Protein AF-A0AA86N2Y1-F1 (afdb_monomer)

Radius of gyration: 37.57 Å; Cα contacts (8 Å, |Δi|>4): 93; chains: 1; bounding box: 99×42×98 Å

Organism: NCBI:txid2973512

Foldseek 3Di:
DDDDDDDDDDDDPPDPPPDDPDPDDDDPPDPPDDDVVVVVVVVVVVVVVVVVVVVVVVVVVVVVVVVVVVVVVVVVVVVVVVVVVVVVVVVVVVVVVVVVVVVDPPPDDPDDDDDDDDDDDDDDPPPDPDDDDPPPDDPPLDKQDCDVVWQFDPSQLVLQVLLVVVVQPGDSPRTCDPSLLVSLLVVCVVVVHDSRSIRDPVNVVVSVD

Mean predicted aligned error: 20.68 Å

InterPro domains:
  IPR002477 Peptidoglycan binding-like [PF01471] (152-207)
  IPR036365 PGBD-like superfamily [SSF47090] (145-207)
  IPR036366 PGBD superfamily [G3DSA:1.10.101.10] (139-209)

Sequence (209 aa):
MVRLLNGSRSASPYSLLRLTGMAGALAVSGCDYWPPALQAQIEELETDNARLLERQTEIQQRLTDTRRDNESLKSEAEDLARRNQQLAARLQQAEQGLRARAAAPSQKQPAVMTAKVRPTGRAVRSRRPAAGAPTRGKEVRRQIRLTWPNMTGPDVKRLQRLLRRRGLPVIADAIYGRDTRAAVMWYQRQHGLAEDGVVGPKTWTSLTK

Secondary structure (DSSP, 8-state):
------------TTS-------------TTS----HHHHHHHHHHHHHHHHHHHHHHHHHHHHHHHHHHHHHHHHHHHHHHHHHHHHHHHHHHHHHHHHHHHHS----PPP-------------------S-----S------B---SSPPBSHHHHHHHHHHHHTT-----SSB--HHHHHHHHHHHHHTT---SS-B-HHHHHHHH-

Solvent-accessible surface area (backbone atoms only — not comparable to full-atom values): 13414 Å² total; per-residue (Å²): 140,86,87,87,91,85,83,87,88,80,84,71,94,80,79,83,86,84,84,76,96,67,93,71,95,73,86,73,92,80,78,88,77,78,58,68,70,59,52,52,49,51,54,49,52,51,53,50,50,51,53,50,51,51,52,50,51,52,52,54,50,52,52,53,50,54,50,50,52,54,51,53,55,48,53,53,52,51,53,51,50,51,52,51,50,52,53,52,51,53,52,52,51,52,51,50,53,54,49,50,63,70,67,52,76,87,76,79,73,84,88,79,83,91,79,92,79,83,85,80,88,72,89,75,78,81,74,74,84,72,80,88,73,85,76,90,66,79,80,73,78,69,65,46,48,80,46,91,76,57,43,66,40,73,68,42,29,51,49,28,51,49,43,37,75,72,72,43,98,45,77,67,78,20,57,40,43,72,65,50,33,52,51,45,21,54,51,22,54,79,67,78,42,78,62,77,34,53,43,37,71,70,52,49,53,63,72,73,105

Nearest PDB structures (foldseek):
  5nm7-assembly2_A  TM=9.731E-01  e=1.605E-04  Burkholderia
  5nm7-assembly1_G  TM=9.730E-01  e=2.373E-04  Burkholderia
  5tv7-assembly2_B  TM=1.003E+00  e=2.169E-03  Clostridioides difficile 630
  4xxt-assembly1_A  TM=9.778E-01  e=3.897E-03  Clostridium acetobutylicum ATCC 824
  4g54-assembly1_A  TM=8.961E-01  e=5.056E-03  Vibrio vulnificus

Structure (mmCIF, N/CA/C/O backbone):
data_AF-A0AA86N2Y1-F1
#
_entry.id   AF-A0AA86N2Y1-F1
#
loop_
_atom_site.group_PDB
_atom_site.id
_atom_site.type_symbol
_atom_site.label_atom_id
_atom_site.label_alt_id
_atom_site.label_comp_id
_atom_site.label_asym_id
_atom_site.label_entity_id
_atom_site.label_seq_id
_atom_site.pdbx_PDB_ins_code
_atom_site.Cartn_x
_atom_site.Cartn_y
_atom_site.Cartn_z
_atom_site.occupancy
_atom_site.B_iso_or_equiv
_atom_site.auth_seq_id
_atom_site.auth_comp_id
_atom_site.auth_asym_id
_atom_site.auth_atom_id
_atom_site.pdbx_PDB_model_num
ATOM 1 N N . MET A 1 1 ? 46.905 -19.549 25.105 1.00 37.91 1 MET A N 1
ATOM 2 C CA . MET A 1 1 ? 46.775 -20.798 24.318 1.00 37.91 1 MET A CA 1
ATOM 3 C C . MET A 1 1 ? 45.403 -20.744 23.661 1.00 37.91 1 MET A C 1
ATOM 5 O O . MET A 1 1 ? 44.446 -20.689 24.404 1.00 37.91 1 MET A O 1
ATOM 9 N N . VAL A 1 2 ? 45.179 -20.617 22.355 1.00 36.47 2 VAL A N 1
ATOM 10 C CA . VAL A 1 2 ? 45.959 -20.920 21.149 1.00 36.47 2 VAL A CA 1
ATOM 11 C C . VAL A 1 2 ? 45.522 -19.952 20.036 1.00 36.47 2 VAL A C 1
ATOM 13 O O . VAL A 1 2 ? 44.374 -19.522 19.974 1.00 36.47 2 VAL A O 1
ATOM 16 N N . ARG A 1 3 ? 46.488 -19.602 19.188 1.00 39.03 3 ARG A N 1
ATOM 17 C CA . ARG A 1 3 ? 46.399 -18.793 17.970 1.00 39.03 3 ARG A CA 1
ATOM 18 C C . ARG A 1 3 ? 46.281 -19.744 16.763 1.00 39.03 3 ARG A C 1
ATOM 20 O O . ARG A 1 3 ? 46.869 -20.817 16.819 1.00 39.03 3 ARG A O 1
ATOM 27 N N . LEU A 1 4 ? 45.691 -19.242 15.672 1.00 39.16 4 LEU A N 1
ATOM 28 C CA . LEU A 1 4 ? 45.908 -19.586 14.246 1.00 39.16 4 LEU A CA 1
ATOM 29 C C . LEU A 1 4 ? 44.826 -20.391 13.487 1.00 39.16 4 LEU A C 1
ATOM 31 O O . LEU A 1 4 ? 44.633 -21.581 13.691 1.00 39.16 4 LEU A O 1
ATOM 35 N N . LEU A 1 5 ? 44.252 -19.664 12.514 1.00 43.91 5 LEU A N 1
ATOM 36 C CA . LEU A 1 5 ? 44.164 -19.947 11.069 1.00 43.91 5 LEU A CA 1
ATOM 37 C C . LEU A 1 5 ? 43.361 -21.158 10.562 1.00 43.91 5 LEU A C 1
ATOM 39 O O . LEU A 1 5 ? 43.845 -22.281 10.521 1.00 43.91 5 LEU A O 1
ATOM 43 N N . ASN A 1 6 ? 42.203 -20.849 9.972 1.00 36.22 6 ASN A N 1
ATOM 44 C CA . ASN A 1 6 ? 41.664 -21.467 8.752 1.00 36.22 6 ASN A CA 1
ATOM 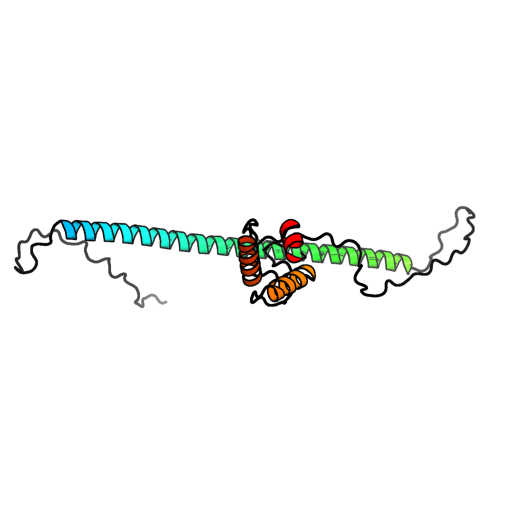45 C C . ASN A 1 6 ? 40.528 -20.540 8.266 1.00 36.22 6 ASN A C 1
ATOM 47 O O . ASN A 1 6 ? 39.736 -20.095 9.084 1.00 36.22 6 ASN A O 1
ATOM 51 N N . GLY A 1 7 ? 40.365 -20.115 7.017 1.00 32.22 7 GLY A N 1
ATOM 52 C CA . GLY A 1 7 ? 40.851 -20.628 5.748 1.00 32.22 7 GLY A CA 1
ATOM 53 C C . GLY A 1 7 ? 39.669 -20.615 4.767 1.00 32.22 7 GLY A C 1
ATOM 54 O O . GLY A 1 7 ? 38.765 -21.431 4.895 1.00 32.22 7 GLY A O 1
ATOM 55 N N . SER A 1 8 ? 39.731 -19.721 3.774 1.00 41.94 8 SER A N 1
ATOM 56 C CA . SER A 1 8 ? 39.004 -19.749 2.488 1.00 41.94 8 SER A CA 1
ATOM 57 C C . SER A 1 8 ? 37.578 -19.178 2.358 1.00 41.94 8 SER A C 1
ATOM 59 O O . SER A 1 8 ? 36.661 -19.545 3.084 1.00 41.94 8 SER A O 1
ATOM 61 N N . ARG A 1 9 ? 37.418 -18.455 1.226 1.00 42.78 9 ARG A N 1
ATOM 62 C CA . ARG A 1 9 ? 36.210 -17.949 0.522 1.00 42.78 9 ARG A CA 1
ATOM 63 C C . ARG A 1 9 ? 35.826 -16.524 0.951 1.00 42.78 9 ARG A C 1
ATOM 65 O O . ARG A 1 9 ? 35.452 -16.312 2.088 1.00 42.78 9 ARG A O 1
ATOM 72 N N . SER A 1 10 ? 35.927 -15.482 0.129 1.00 43.12 10 SER A N 1
ATOM 73 C CA . SER A 1 10 ? 35.727 -15.375 -1.321 1.00 43.12 10 SER A CA 1
ATOM 74 C C . SER A 1 10 ? 36.604 -14.256 -1.903 1.00 43.12 10 SER A C 1
ATOM 76 O O . SER A 1 10 ? 36.362 -13.075 -1.654 1.00 43.12 10 SER A O 1
ATOM 78 N N . ALA A 1 11 ? 37.619 -14.625 -2.684 1.00 39.28 11 ALA A N 1
ATOM 79 C CA . ALA A 1 11 ? 38.356 -13.684 -3.518 1.00 39.28 11 ALA A CA 1
ATOM 80 C C . ALA A 1 11 ? 37.492 -13.322 -4.736 1.00 39.28 11 ALA A C 1
ATOM 82 O O . ALA A 1 11 ? 37.018 -14.203 -5.451 1.00 39.28 11 ALA A O 1
ATOM 83 N N . SER A 1 12 ? 37.259 -12.025 -4.927 1.00 46.78 12 SER A N 1
ATOM 84 C CA . SER A 1 12 ? 36.594 -11.465 -6.104 1.00 46.78 12 SER A CA 1
ATOM 85 C C . SER A 1 12 ? 37.459 -11.699 -7.358 1.00 46.78 12 SER A C 1
ATOM 87 O O . SER A 1 12 ? 38.673 -11.495 -7.279 1.00 46.78 12 SER A O 1
ATOM 89 N N . PRO A 1 13 ? 36.894 -12.106 -8.511 1.00 48.12 13 PRO A N 1
ATOM 90 C CA . PRO A 1 13 ? 37.674 -12.493 -9.692 1.00 48.12 13 PRO A CA 1
ATOM 91 C C . PRO A 1 13 ? 38.318 -11.328 -10.473 1.00 48.12 13 PRO A C 1
ATOM 93 O O . PRO A 1 13 ? 38.979 -11.576 -11.474 1.00 48.12 13 PRO A O 1
ATOM 96 N N . TYR A 1 14 ? 38.186 -10.072 -10.030 1.00 48.06 14 TYR A N 1
ATOM 97 C CA . TYR A 1 14 ? 38.621 -8.894 -10.804 1.00 48.06 14 TYR A CA 1
ATOM 98 C C . TYR A 1 14 ? 39.884 -8.183 -10.278 1.00 48.06 14 TYR A C 1
ATOM 100 O O . TYR A 1 14 ? 40.240 -7.113 -10.764 1.00 48.06 14 TYR A O 1
ATOM 108 N N . SER A 1 15 ? 40.601 -8.762 -9.311 1.00 45.81 15 SER A N 1
ATOM 109 C CA . SER A 1 15 ? 41.701 -8.071 -8.607 1.00 45.81 15 SER A CA 1
ATOM 110 C C . SER A 1 15 ? 43.120 -8.359 -9.126 1.00 45.81 15 SER A C 1
ATOM 112 O O . SER A 1 15 ? 44.079 -7.988 -8.456 1.00 45.81 15 SER A O 1
ATOM 114 N N . LEU A 1 16 ? 43.295 -9.015 -10.281 1.00 43.84 16 LEU A N 1
ATOM 115 C CA . LEU A 1 16 ? 44.618 -9.461 -10.766 1.00 43.84 16 LEU A CA 1
ATOM 116 C C . LEU A 1 16 ? 44.979 -9.018 -12.195 1.00 43.84 16 LEU A C 1
ATOM 118 O O . LEU A 1 16 ? 45.680 -9.730 -12.901 1.00 43.84 16 LEU A O 1
ATOM 122 N N . LEU A 1 17 ? 44.569 -7.822 -12.619 1.00 45.78 17 LEU A N 1
ATOM 123 C CA . LEU A 1 17 ? 45.057 -7.214 -13.871 1.00 45.78 17 LEU A CA 1
ATOM 124 C C . LEU A 1 17 ? 45.581 -5.787 -13.662 1.00 45.78 17 LEU A C 1
ATOM 126 O O . LEU A 1 17 ? 45.377 -4.880 -14.461 1.00 45.78 17 LEU A O 1
ATOM 130 N N . ARG A 1 18 ? 46.307 -5.589 -12.559 1.00 51.75 18 ARG A N 1
ATOM 131 C CA . ARG A 1 18 ? 47.180 -4.427 -12.359 1.00 51.75 18 ARG A CA 1
ATOM 132 C C . ARG A 1 18 ? 48.564 -4.874 -11.914 1.00 51.75 18 ARG A C 1
ATOM 134 O O . ARG A 1 18 ? 48.935 -4.647 -10.772 1.00 51.75 18 ARG A O 1
ATOM 141 N N . LEU A 1 19 ? 49.318 -5.510 -12.807 1.00 42.19 19 LEU A N 1
ATOM 142 C CA . LEU A 1 19 ? 50.783 -5.497 -12.749 1.00 42.19 19 LEU A CA 1
ATOM 143 C C . LEU A 1 19 ? 51.371 -6.081 -14.036 1.00 42.19 19 LEU A C 1
ATOM 145 O O . LEU A 1 19 ? 51.546 -7.283 -14.134 1.00 42.19 19 LEU A O 1
ATOM 149 N N . THR A 1 20 ? 51.619 -5.216 -15.020 1.00 40.25 20 THR A N 1
ATOM 150 C CA . THR A 1 20 ? 52.881 -5.104 -15.776 1.00 40.25 20 THR A CA 1
ATOM 151 C C . THR A 1 20 ? 52.660 -4.125 -16.921 1.00 40.25 20 THR A C 1
ATOM 153 O O . THR A 1 20 ? 51.919 -4.410 -17.859 1.00 40.25 20 THR A O 1
ATOM 156 N N . GLY A 1 21 ? 53.345 -2.983 -16.874 1.00 48.06 21 GLY A N 1
ATOM 157 C CA . GLY A 1 21 ? 53.743 -2.329 -18.110 1.00 48.06 21 GLY A CA 1
ATOM 158 C C . GLY A 1 21 ? 54.691 -3.276 -18.840 1.00 48.06 21 GLY A C 1
ATOM 159 O O . GLY A 1 21 ? 55.820 -3.471 -18.403 1.00 48.06 21 GLY A O 1
ATOM 160 N N . MET A 1 22 ? 54.215 -3.895 -19.915 1.00 39.56 22 MET A N 1
ATOM 161 C CA . MET A 1 22 ? 55.064 -4.500 -20.930 1.00 39.56 22 MET A CA 1
ATOM 162 C C . MET A 1 22 ? 54.736 -3.837 -22.259 1.00 39.56 22 MET A C 1
ATOM 164 O O . MET A 1 22 ? 53.775 -4.180 -22.941 1.00 39.56 22 MET A O 1
ATOM 168 N N . ALA A 1 23 ? 55.581 -2.875 -22.619 1.00 49.06 23 ALA A N 1
ATOM 169 C CA . ALA A 1 23 ? 55.9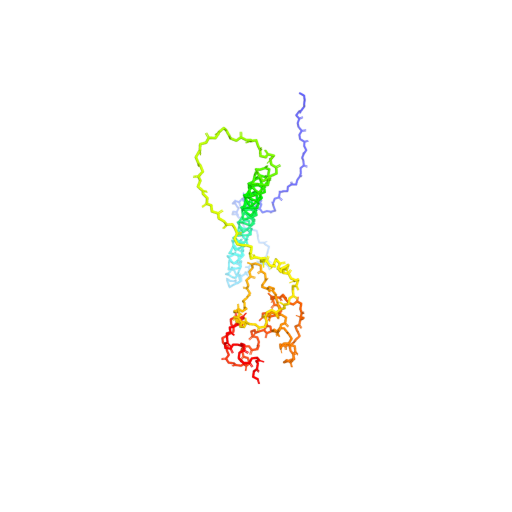74 -2.725 -24.005 1.00 49.06 23 ALA A CA 1
ATOM 170 C C . ALA A 1 23 ? 56.577 -4.069 -24.445 1.00 49.06 23 ALA A C 1
ATOM 172 O O . ALA A 1 23 ? 57.570 -4.516 -23.873 1.00 49.06 23 ALA A O 1
ATOM 173 N N . GLY A 1 24 ? 55.948 -4.745 -25.399 1.00 35.81 24 GLY A N 1
ATOM 174 C CA . GLY A 1 24 ? 56.384 -6.068 -25.827 1.00 35.81 24 GLY A CA 1
ATOM 175 C C . GLY A 1 24 ? 55.544 -6.572 -26.983 1.00 35.81 24 GLY A C 1
ATOM 176 O O . GLY A 1 24 ? 54.542 -7.247 -26.783 1.00 35.81 24 GLY A O 1
ATOM 177 N N . ALA A 1 25 ? 55.968 -6.217 -28.190 1.00 47.25 25 ALA A N 1
ATOM 178 C CA . ALA A 1 25 ? 55.502 -6.811 -29.427 1.00 47.25 25 ALA A CA 1
ATOM 179 C C . ALA A 1 25 ? 55.606 -8.345 -29.364 1.00 47.25 25 ALA A C 1
ATOM 181 O O . ALA A 1 25 ? 56.711 -8.878 -29.349 1.00 47.25 25 ALA A O 1
ATOM 182 N N . LEU A 1 26 ? 54.473 -9.046 -29.382 1.00 39.12 26 LEU A N 1
ATOM 183 C CA . LEU A 1 26 ? 54.379 -10.425 -29.855 1.00 39.12 26 LEU A CA 1
ATOM 184 C C . LEU A 1 26 ? 53.061 -10.582 -30.610 1.00 39.12 26 LEU A C 1
ATOM 186 O O . LEU A 1 26 ? 51.979 -10.583 -30.033 1.00 39.12 26 LEU A O 1
ATOM 190 N N . ALA A 1 27 ? 53.195 -10.685 -31.928 1.00 45.66 27 ALA A N 1
ATOM 191 C CA . ALA A 1 27 ? 52.127 -11.002 -32.850 1.00 45.66 27 ALA A CA 1
ATOM 192 C C . ALA A 1 27 ? 51.598 -12.425 -32.594 1.00 45.66 27 ALA A C 1
ATOM 194 O O . ALA A 1 27 ? 52.327 -13.403 -32.757 1.00 45.66 27 ALA A O 1
ATOM 195 N N . VAL A 1 28 ? 50.310 -12.533 -32.264 1.00 43.69 28 VAL A N 1
ATOM 196 C CA . VAL A 1 28 ? 49.469 -13.675 -32.645 1.00 43.69 28 VAL A CA 1
ATOM 197 C C . VAL A 1 28 ? 48.561 -13.146 -33.752 1.00 43.69 28 VAL A C 1
ATOM 199 O O . VAL A 1 28 ? 47.458 -12.670 -33.507 1.00 43.69 28 VAL A O 1
ATOM 202 N N . SER A 1 29 ? 49.087 -13.156 -34.978 1.00 52.66 29 SER A N 1
ATOM 203 C CA . SER A 1 29 ? 48.449 -12.606 -36.177 1.00 52.66 29 SER A CA 1
ATOM 204 C C . SER A 1 29 ? 47.166 -13.364 -36.522 1.00 52.66 29 SER A C 1
ATOM 206 O O . SER A 1 29 ? 47.184 -14.342 -37.265 1.00 52.66 29 SER A O 1
ATOM 208 N N . GLY A 1 30 ? 46.047 -12.918 -35.963 1.00 49.69 30 GLY A N 1
ATOM 209 C CA . GLY A 1 30 ? 44.723 -13.470 -36.252 1.00 49.69 30 GLY A CA 1
ATOM 210 C C . GLY A 1 30 ? 43.553 -12.655 -35.705 1.00 49.69 30 GLY A C 1
ATOM 211 O O . GLY A 1 30 ? 42.448 -12.788 -36.221 1.00 49.69 30 GLY A O 1
ATOM 212 N N . CYS A 1 31 ? 43.781 -11.770 -34.728 1.00 57.25 31 CYS A N 1
ATOM 213 C CA . CYS A 1 31 ? 42.736 -10.945 -34.112 1.00 57.25 31 CYS A CA 1
ATOM 214 C C . CYS A 1 31 ? 43.193 -9.482 -33.939 1.00 57.25 31 CYS A C 1
ATOM 216 O O . CYS A 1 31 ? 43.031 -8.913 -32.869 1.00 57.25 31 CYS A O 1
ATOM 218 N N . ASP A 1 32 ? 43.785 -8.870 -34.968 1.00 59.03 32 ASP A N 1
ATOM 219 C CA . ASP A 1 32 ? 44.453 -7.554 -34.854 1.00 59.03 32 ASP A CA 1
ATOM 220 C C . ASP A 1 32 ? 43.816 -6.445 -35.705 1.00 59.03 32 ASP A C 1
ATOM 222 O O . ASP A 1 32 ? 44.469 -5.495 -36.134 1.00 59.03 32 ASP A O 1
ATOM 226 N N . TYR A 1 33 ? 42.512 -6.529 -35.958 1.00 67.38 33 TYR A N 1
ATOM 227 C CA . TYR A 1 33 ? 41.764 -5.346 -36.374 1.00 67.38 33 TYR A CA 1
ATOM 228 C C . TYR A 1 33 ? 40.345 -5.422 -35.841 1.00 67.38 33 TYR A C 1
ATOM 230 O O . TYR A 1 33 ? 39.451 -6.001 -36.458 1.00 67.38 33 TYR A O 1
ATOM 238 N N . TRP A 1 34 ? 40.152 -4.844 -34.662 1.00 67.69 34 TRP A N 1
ATOM 239 C CA . TRP A 1 34 ? 38.824 -4.556 -34.159 1.00 67.69 34 TRP A CA 1
ATOM 240 C C . TRP A 1 34 ? 38.383 -3.212 -34.754 1.00 67.69 34 TRP A C 1
ATOM 242 O O . TRP A 1 34 ? 39.054 -2.201 -34.528 1.00 67.69 34 TRP A O 1
ATOM 252 N N . PRO A 1 35 ? 37.299 -3.171 -35.550 1.00 82.25 35 PRO A N 1
ATOM 253 C CA . PRO A 1 35 ? 36.752 -1.926 -36.058 1.00 82.25 35 PRO A CA 1
ATOM 254 C C . PRO A 1 35 ? 36.560 -0.918 -34.915 1.00 82.25 35 PRO A C 1
ATOM 256 O O . PRO A 1 35 ? 35.967 -1.276 -33.894 1.00 82.25 35 PRO A O 1
ATOM 259 N N . PRO A 1 36 ? 36.968 0.354 -35.073 1.00 84.81 36 PRO A N 1
ATOM 260 C CA . PRO A 1 36 ? 36.801 1.371 -34.030 1.00 84.81 36 PRO A CA 1
ATOM 261 C C . PRO A 1 36 ? 35.334 1.536 -33.591 1.00 84.81 36 PRO A C 1
ATOM 263 O O . PRO A 1 36 ? 35.063 1.883 -32.446 1.00 84.81 36 PRO A O 1
ATOM 266 N N . ALA A 1 37 ? 34.380 1.205 -34.469 1.00 87.19 37 ALA A 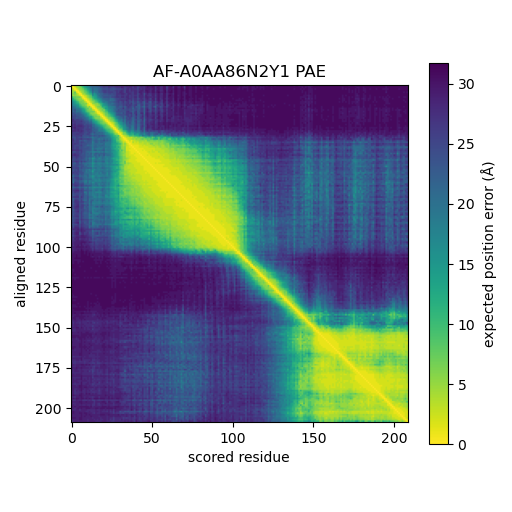N 1
ATOM 267 C CA . ALA A 1 37 ? 32.955 1.173 -34.150 1.00 87.19 37 ALA A CA 1
ATOM 268 C C . ALA A 1 37 ? 32.596 0.145 -33.063 1.00 87.19 37 ALA A C 1
ATOM 270 O O . ALA A 1 37 ? 31.774 0.428 -32.198 1.00 87.19 37 ALA A O 1
ATOM 271 N N . LEU A 1 38 ? 33.218 -1.035 -33.079 1.00 85.38 38 LEU A N 1
ATOM 272 C CA . LEU A 1 38 ? 32.986 -2.039 -32.048 1.00 85.38 38 LEU A CA 1
ATOM 273 C C . LEU A 1 38 ? 33.726 -1.681 -30.744 1.00 85.38 38 LEU A C 1
ATOM 275 O O . LEU A 1 38 ? 33.286 -2.076 -29.670 1.00 85.38 38 LEU A O 1
ATOM 279 N N . GLN A 1 39 ? 34.844 -0.945 -30.808 1.00 85.81 39 GLN A N 1
ATOM 280 C CA . GLN A 1 39 ? 35.549 -0.453 -29.613 1.00 85.81 39 GLN A CA 1
ATOM 281 C C . GLN A 1 39 ? 34.658 0.533 -28.844 1.00 85.81 39 GLN A C 1
ATOM 283 O O . GLN A 1 39 ? 34.487 0.400 -27.636 1.00 85.81 39 GLN A O 1
ATOM 288 N N . ALA A 1 40 ? 34.030 1.463 -29.572 1.00 87.88 40 ALA A N 1
ATOM 289 C CA . ALA A 1 40 ? 33.088 2.426 -29.010 1.00 87.88 40 ALA A CA 1
ATOM 290 C C . ALA A 1 40 ? 31.863 1.742 -28.382 1.00 87.88 40 ALA A C 1
ATOM 292 O O . ALA A 1 40 ? 31.411 2.153 -27.319 1.00 87.88 40 ALA A O 1
ATOM 293 N N . GLN A 1 41 ? 31.358 0.664 -28.997 1.00 92.75 41 GLN A N 1
ATOM 294 C CA . GLN A 1 41 ? 30.254 -0.117 -28.424 1.00 92.75 41 GLN A CA 1
ATOM 295 C C . GLN A 1 41 ? 30.639 -0.823 -27.120 1.00 92.75 41 GLN A C 1
ATOM 297 O O . GLN A 1 41 ? 29.816 -0.899 -26.213 1.00 92.75 41 GLN A O 1
ATOM 302 N N . ILE A 1 42 ? 31.865 -1.343 -27.003 1.00 91.00 42 ILE A N 1
ATOM 303 C CA . ILE A 1 42 ? 32.332 -1.956 -25.751 1.00 91.00 42 ILE A CA 1
ATOM 304 C C . ILE A 1 42 ? 32.400 -0.901 -24.645 1.00 91.00 42 ILE A C 1
ATOM 306 O O . ILE A 1 42 ? 31.881 -1.138 -23.558 1.00 91.00 42 ILE A O 1
ATOM 310 N N . GLU A 1 43 ? 32.968 0.270 -24.933 1.00 91.31 43 GLU A N 1
ATOM 311 C CA . GLU A 1 43 ? 33.047 1.369 -23.967 1.00 91.31 43 GLU A CA 1
ATOM 312 C C . GLU A 1 43 ? 31.646 1.856 -23.552 1.00 91.31 43 GLU A C 1
ATOM 314 O O . GLU A 1 43 ? 31.372 2.031 -22.364 1.00 91.31 43 GLU A O 1
ATOM 319 N N . GLU A 1 44 ? 30.713 1.981 -24.501 1.00 95.12 44 GLU A N 1
ATOM 320 C CA . GLU A 1 44 ? 29.314 2.308 -24.211 1.00 95.12 44 GLU A CA 1
ATOM 321 C C . GLU A 1 44 ? 28.668 1.255 -23.298 1.00 95.12 44 GLU A C 1
ATOM 323 O O . GLU A 1 44 ? 28.118 1.603 -22.249 1.00 95.12 44 GLU A O 1
ATOM 328 N N . LEU A 1 45 ? 28.806 -0.034 -23.622 1.00 94.50 45 LEU A N 1
ATOM 329 C CA . LEU A 1 45 ? 28.280 -1.128 -22.800 1.00 94.50 45 LEU A CA 1
ATOM 330 C C . LEU A 1 45 ? 28.888 -1.148 -21.394 1.00 94.50 45 LEU A C 1
ATOM 332 O O . LEU A 1 45 ? 28.190 -1.447 -20.424 1.00 94.50 45 LEU A O 1
ATOM 336 N N . GLU A 1 46 ? 30.169 -0.824 -21.249 1.00 96.25 46 GLU A N 1
ATOM 337 C CA . GLU A 1 46 ? 30.817 -0.701 -19.943 1.00 96.25 46 GLU A CA 1
ATOM 338 C C . GLU A 1 46 ? 30.232 0.460 -19.132 1.00 96.25 46 GLU A C 1
ATOM 340 O O . GLU A 1 46 ? 29.911 0.284 -17.950 1.00 96.25 46 GLU A O 1
ATOM 345 N N . THR A 1 47 ? 30.009 1.620 -19.760 1.00 96.69 47 THR A N 1
ATOM 346 C CA . THR A 1 47 ? 29.368 2.759 -19.085 1.00 96.69 47 THR A CA 1
ATOM 347 C C . THR A 1 47 ? 27.924 2.461 -18.685 1.00 96.69 47 THR A C 1
ATOM 349 O O . THR A 1 47 ? 27.499 2.821 -17.583 1.00 96.69 47 THR A O 1
ATOM 352 N N . AS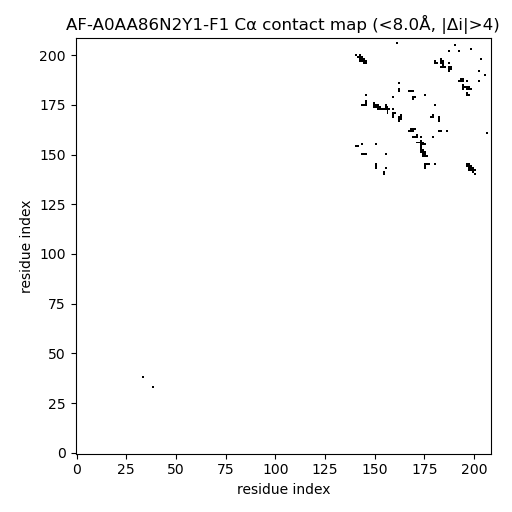P A 1 48 ? 27.173 1.753 -19.525 1.00 97.56 48 ASP A N 1
ATOM 353 C CA . ASP A 1 48 ? 25.797 1.373 -19.227 1.00 97.56 48 ASP A CA 1
ATOM 354 C C . ASP A 1 48 ? 25.722 0.323 -18.120 1.00 97.56 48 ASP A C 1
ATOM 356 O O . ASP A 1 48 ? 24.892 0.442 -17.215 1.00 97.56 48 ASP A O 1
ATOM 360 N N . ASN A 1 49 ? 26.637 -0.646 -18.107 1.00 96.75 49 ASN A N 1
ATOM 361 C CA . ASN A 1 49 ? 26.762 -1.582 -16.996 1.00 96.75 49 ASN A CA 1
ATOM 362 C C . ASN A 1 49 ? 27.082 -0.856 -15.681 1.00 96.75 49 ASN A C 1
ATOM 364 O O . ASN A 1 49 ? 26.464 -1.154 -14.658 1.00 96.75 49 ASN A O 1
ATOM 368 N N . ALA A 1 50 ? 27.974 0.141 -15.695 1.00 96.31 50 ALA A N 1
ATOM 369 C CA . ALA A 1 50 ? 28.272 0.945 -14.510 1.00 96.31 50 ALA A CA 1
ATOM 370 C C . ALA A 1 50 ? 27.030 1.697 -13.991 1.00 96.31 50 ALA A C 1
ATOM 372 O O . ALA A 1 50 ? 26.724 1.642 -12.797 1.00 96.31 50 ALA A O 1
ATOM 373 N N . ARG A 1 51 ? 26.253 2.321 -14.886 1.00 97.69 51 ARG A N 1
ATOM 374 C CA . ARG A 1 51 ? 24.985 2.992 -14.537 1.00 97.69 51 ARG A CA 1
ATOM 375 C C . ARG A 1 51 ? 23.942 2.021 -13.988 1.00 97.69 51 ARG A C 1
ATOM 377 O O . ARG A 1 51 ? 23.196 2.358 -13.067 1.00 97.69 51 ARG A O 1
ATOM 384 N N . LEU A 1 52 ? 23.849 0.818 -14.553 1.00 97.94 52 LEU A N 1
ATOM 385 C CA . LEU A 1 52 ? 22.926 -0.210 -14.074 1.00 97.94 52 LEU A CA 1
ATOM 386 C C . LEU A 1 52 ? 23.298 -0.687 -12.670 1.00 97.94 52 LEU A C 1
ATOM 388 O O . LEU A 1 52 ? 22.405 -0.859 -11.841 1.00 97.94 52 LEU A O 1
ATOM 392 N N . LEU A 1 53 ? 24.590 -0.848 -12.383 1.00 98.00 53 LEU A N 1
ATOM 393 C CA . LEU A 1 53 ? 25.067 -1.182 -11.044 1.00 98.00 53 LEU A CA 1
ATOM 394 C C . LEU A 1 53 ? 24.734 -0.072 -10.038 1.00 98.00 53 LEU A C 1
ATOM 396 O O . LEU A 1 53 ? 24.212 -0.371 -8.966 1.00 98.00 53 LEU A O 1
ATOM 400 N N . GLU A 1 54 ? 24.928 1.200 -10.392 1.00 97.94 54 GLU A N 1
ATOM 401 C CA . GLU A 1 54 ? 24.540 2.330 -9.536 1.00 97.94 54 GLU A CA 1
ATOM 402 C C . GLU A 1 54 ? 23.034 2.305 -9.221 1.00 97.94 54 GLU A C 1
ATOM 404 O O . GLU A 1 54 ? 22.639 2.308 -8.051 1.00 97.94 54 GLU A O 1
ATOM 409 N N . ARG A 1 55 ? 22.182 2.140 -10.242 1.00 97.88 55 ARG A N 1
ATOM 410 C CA . ARG A 1 55 ? 20.727 1.991 -10.054 1.00 97.88 55 ARG A CA 1
ATOM 411 C C . ARG A 1 55 ? 20.372 0.804 -9.164 1.00 97.88 55 ARG A C 1
ATOM 413 O O . ARG A 1 55 ? 19.468 0.908 -8.337 1.00 97.88 55 ARG A O 1
ATOM 420 N N . GLN A 1 56 ? 21.060 -0.329 -9.315 1.00 97.44 56 GLN A N 1
ATOM 421 C CA . GLN A 1 56 ? 20.852 -1.479 -8.437 1.00 97.44 56 GLN A CA 1
ATOM 422 C C . GLN A 1 56 ? 21.179 -1.129 -6.984 1.00 97.44 56 GLN A C 1
ATOM 424 O O . GLN A 1 56 ? 20.395 -1.468 -6.098 1.00 97.44 56 GLN A O 1
ATOM 429 N N . THR A 1 57 ? 22.283 -0.423 -6.729 1.00 97.88 57 THR A N 1
ATOM 430 C CA . THR A 1 57 ? 22.645 -0.011 -5.365 1.00 97.88 57 THR A CA 1
ATOM 431 C C . THR A 1 57 ? 21.643 0.975 -4.766 1.00 97.88 57 THR A C 1
ATOM 433 O O . THR A 1 57 ? 21.253 0.798 -3.612 1.00 97.88 57 THR A O 1
ATOM 436 N N . GLU A 1 58 ? 21.137 1.933 -5.549 1.00 98.31 58 GLU A N 1
ATOM 437 C CA . GLU A 1 58 ? 20.096 2.868 -5.103 1.00 98.31 58 GLU A CA 1
ATOM 438 C C . GLU A 1 58 ? 18.809 2.121 -4.727 1.00 98.31 58 GLU A C 1
ATOM 440 O O . GLU A 1 58 ? 18.217 2.362 -3.674 1.00 98.31 58 GLU A O 1
ATOM 445 N N . ILE A 1 59 ? 18.381 1.165 -5.560 1.00 98.00 59 ILE A N 1
ATOM 446 C CA . ILE A 1 59 ? 17.197 0.344 -5.279 1.00 98.00 59 ILE A CA 1
ATOM 447 C C . ILE A 1 59 ? 17.387 -0.445 -3.981 1.00 98.00 59 ILE A C 1
ATOM 449 O O . ILE A 1 59 ? 16.474 -0.488 -3.155 1.00 98.00 59 ILE A O 1
ATOM 453 N N . GLN A 1 60 ? 18.561 -1.047 -3.774 1.00 97.31 60 GLN A N 1
ATOM 454 C CA . GLN A 1 60 ? 18.851 -1.772 -2.537 1.00 97.31 60 GLN A CA 1
ATOM 455 C C . GLN A 1 60 ? 18.796 -0.846 -1.315 1.00 97.31 60 GLN A C 1
ATOM 457 O O . GLN A 1 60 ? 18.181 -1.205 -0.312 1.00 97.31 60 GLN A O 1
ATOM 462 N N . GLN A 1 61 ? 19.347 0.367 -1.409 1.00 97.69 61 GLN A N 1
ATOM 463 C CA . GLN A 1 61 ? 19.260 1.362 -0.336 1.00 97.69 61 GLN A CA 1
ATOM 464 C C . GLN A 1 61 ? 17.807 1.744 -0.034 1.00 97.69 61 GLN A C 1
ATOM 466 O O . GLN A 1 61 ? 17.365 1.604 1.109 1.00 97.69 61 GLN A O 1
ATOM 471 N N . ARG A 1 62 ? 17.016 2.086 -1.059 1.00 97.94 62 ARG A N 1
ATOM 472 C CA . ARG A 1 62 ? 15.587 2.407 -0.898 1.00 97.94 62 ARG A CA 1
ATOM 473 C C . ARG A 1 62 ? 14.800 1.285 -0.225 1.00 97.94 62 ARG A C 1
ATOM 475 O O . ARG A 1 62 ? 13.921 1.562 0.593 1.00 97.94 62 ARG A O 1
ATOM 482 N N . LEU A 1 63 ? 15.099 0.023 -0.545 1.00 98.19 63 LEU A N 1
ATOM 483 C CA . LEU A 1 63 ? 14.472 -1.125 0.116 1.00 98.19 63 LEU A CA 1
ATOM 484 C C . LEU A 1 63 ? 14.825 -1.180 1.606 1.00 98.19 63 LEU A C 1
ATOM 486 O O . LEU A 1 63 ? 13.944 -1.447 2.426 1.00 98.19 63 LEU A O 1
ATOM 490 N N . THR A 1 64 ? 16.082 -0.914 1.969 1.00 97.19 64 THR A N 1
ATOM 491 C CA . THR A 1 64 ? 16.494 -0.886 3.380 1.00 97.19 64 THR A CA 1
ATOM 492 C C . THR A 1 64 ? 15.846 0.254 4.157 1.00 97.19 64 THR A C 1
ATOM 494 O O . THR A 1 64 ? 15.388 0.028 5.275 1.00 97.19 64 THR A O 1
ATOM 497 N N . ASP A 1 65 ? 15.726 1.437 3.559 1.00 97.69 65 ASP A N 1
ATOM 498 C CA . ASP A 1 65 ? 15.101 2.594 4.204 1.00 97.69 65 ASP A CA 1
ATOM 499 C C . ASP A 1 65 ? 13.605 2.370 4.402 1.00 97.69 65 ASP A C 1
ATOM 501 O O . ASP A 1 65 ? 13.105 2.461 5.519 1.00 97.69 65 ASP A O 1
ATOM 505 N N . THR A 1 66 ? 12.915 1.899 3.361 1.00 96.06 66 THR A N 1
ATOM 506 C CA . THR A 1 66 ? 11.494 1.535 3.459 1.00 96.06 66 THR A CA 1
ATOM 507 C C . THR A 1 66 ? 11.267 0.467 4.533 1.00 96.06 66 THR A C 1
ATOM 509 O O . THR A 1 66 ? 10.246 0.463 5.220 1.00 96.06 66 THR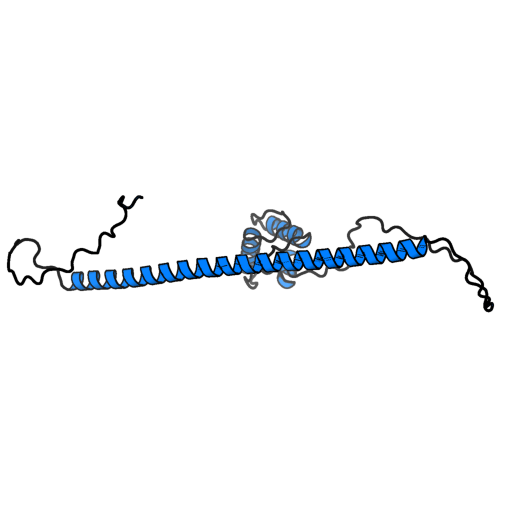 A O 1
ATOM 512 N N . ARG A 1 67 ? 12.202 -0.477 4.702 1.00 97.38 67 ARG A N 1
ATOM 513 C CA . ARG A 1 67 ? 12.111 -1.491 5.758 1.00 97.38 67 ARG A CA 1
ATOM 514 C C . ARG A 1 67 ? 12.253 -0.877 7.151 1.00 97.38 67 ARG A C 1
ATOM 516 O O . ARG A 1 67 ? 11.461 -1.233 8.019 1.00 97.38 67 ARG A O 1
ATOM 523 N N . ARG A 1 68 ? 13.198 0.047 7.346 1.00 98.31 68 ARG A N 1
ATOM 524 C CA . ARG A 1 68 ? 13.356 0.792 8.607 1.00 98.31 68 ARG A CA 1
ATOM 525 C C . ARG A 1 68 ? 12.110 1.607 8.932 1.00 98.31 68 ARG A C 1
ATOM 527 O O . ARG A 1 68 ? 11.639 1.536 10.060 1.00 98.31 68 ARG A O 1
ATOM 534 N N . ASP A 1 69 ? 11.532 2.287 7.947 1.00 96.25 69 ASP A N 1
ATOM 535 C CA . ASP A 1 69 ? 10.290 3.051 8.122 1.00 96.25 69 ASP A CA 1
ATOM 536 C C . ASP A 1 69 ? 9.116 2.144 8.509 1.00 96.25 69 ASP A C 1
ATOM 538 O O . ASP A 1 69 ? 8.297 2.469 9.365 1.00 96.25 69 ASP A O 1
ATOM 542 N N . ASN A 1 70 ? 9.035 0.949 7.919 1.00 96.94 70 ASN A N 1
ATOM 543 C CA . ASN A 1 70 ? 8.032 -0.031 8.326 1.00 96.94 70 ASN A CA 1
ATOM 544 C C . ASN A 1 70 ? 8.248 -0.524 9.765 1.00 96.94 70 ASN A C 1
ATOM 546 O O . ASN A 1 70 ? 7.277 -0.832 10.455 1.00 96.94 70 ASN A O 1
ATOM 550 N N . GLU A 1 71 ? 9.493 -0.649 10.219 1.00 97.31 71 GLU A N 1
ATOM 551 C CA . GLU A 1 71 ? 9.819 -1.046 11.592 1.00 97.31 71 GLU A CA 1
ATOM 552 C C . GLU A 1 71 ? 9.526 0.084 12.594 1.00 97.31 71 GLU A C 1
ATOM 554 O O . GLU A 1 71 ? 8.917 -0.182 13.633 1.00 97.31 71 GLU A O 1
ATOM 559 N N . SER A 1 72 ? 9.844 1.341 12.264 1.00 96.94 72 SER A N 1
ATOM 560 C CA . SER A 1 72 ? 9.514 2.501 13.103 1.00 96.94 72 SER A CA 1
ATOM 561 C C . SER A 1 72 ? 8.001 2.674 13.250 1.00 96.94 72 SER A C 1
ATOM 563 O O . SER A 1 72 ? 7.501 2.722 14.375 1.00 96.94 72 SER A O 1
ATOM 565 N N . LEU A 1 73 ? 7.245 2.615 12.149 1.00 97.25 73 LEU A N 1
ATOM 566 C CA . LEU A 1 73 ? 5.779 2.687 12.172 1.00 97.25 73 LEU A CA 1
ATOM 567 C C . LEU A 1 73 ? 5.140 1.558 12.992 1.00 97.25 73 LEU A C 1
ATOM 569 O O . LEU A 1 73 ? 4.125 1.770 13.659 1.00 97.25 73 LEU A O 1
ATOM 573 N N . LYS A 1 74 ? 5.722 0.351 12.974 1.00 96.38 74 LYS A N 1
ATOM 574 C CA . LYS A 1 74 ? 5.256 -0.755 13.826 1.00 96.38 74 LYS A CA 1
ATOM 575 C C . LYS A 1 74 ? 5.463 -0.444 15.304 1.00 96.38 74 LYS A C 1
ATOM 577 O O . LYS A 1 74 ? 4.533 -0.638 16.082 1.00 96.38 74 LYS A O 1
ATOM 582 N N . SER A 1 75 ? 6.634 0.068 15.680 1.00 97.06 75 SER A N 1
ATOM 583 C CA . SER A 1 75 ? 6.907 0.442 17.073 1.00 97.06 75 SER A CA 1
ATOM 584 C C . SER A 1 75 ? 5.970 1.552 17.571 1.00 97.06 75 SER A C 1
ATOM 586 O O . SER A 1 75 ? 5.401 1.440 18.655 1.00 97.06 75 SER A O 1
ATOM 588 N N . GLU A 1 76 ? 5.687 2.557 16.737 1.00 97.06 76 GLU A N 1
ATOM 589 C CA . GLU A 1 76 ? 4.721 3.613 17.056 1.00 97.06 76 GLU A CA 1
ATOM 590 C C . GLU A 1 76 ? 3.299 3.066 17.241 1.00 97.06 76 GLU A C 1
ATOM 592 O O . GLU A 1 76 ? 2.587 3.459 18.170 1.00 97.06 76 GLU A O 1
ATOM 597 N N . ALA A 1 77 ? 2.875 2.132 16.384 1.00 95.12 77 ALA A N 1
ATOM 598 C CA . ALA A 1 77 ? 1.574 1.482 16.513 1.00 95.12 77 ALA A CA 1
ATOM 599 C C . ALA A 1 77 ? 1.457 0.692 17.828 1.00 95.12 77 ALA A C 1
ATOM 601 O O . ALA A 1 77 ? 0.408 0.732 18.481 1.00 95.12 77 ALA A O 1
ATOM 602 N N . GLU A 1 78 ? 2.526 0.011 18.249 1.00 96.88 78 GLU A N 1
ATOM 603 C CA . GLU A 1 78 ? 2.582 -0.689 19.535 1.00 96.88 78 GLU A CA 1
ATOM 604 C C . GLU A 1 78 ? 2.507 0.279 20.722 1.00 96.88 78 GLU A C 1
ATOM 606 O O . GLU A 1 78 ? 1.746 0.040 21.663 1.00 96.88 78 GLU A O 1
ATOM 611 N N . ASP A 1 79 ? 3.226 1.400 20.677 1.00 97.62 79 ASP A N 1
ATOM 612 C CA . ASP A 1 79 ? 3.191 2.419 21.730 1.00 97.62 79 ASP A CA 1
ATOM 613 C C . ASP A 1 79 ? 1.810 3.062 21.866 1.00 97.62 79 ASP A C 1
ATOM 615 O O . ASP A 1 79 ? 1.299 3.251 22.977 1.00 97.62 79 ASP A O 1
ATOM 619 N N . LEU A 1 80 ? 1.157 3.356 20.740 1.00 96.88 80 LEU A N 1
ATOM 620 C CA . LEU A 1 80 ? -0.221 3.839 20.730 1.00 96.88 80 LEU A CA 1
ATOM 621 C C . LEU A 1 80 ? -1.188 2.792 21.291 1.00 96.88 80 LEU A C 1
ATOM 623 O O . LEU A 1 80 ? -2.079 3.142 22.070 1.00 96.88 80 LEU A O 1
ATOM 627 N N . ALA A 1 81 ? -1.004 1.511 20.965 1.00 97.19 81 ALA A N 1
ATOM 628 C CA . ALA A 1 81 ? -1.808 0.434 21.533 1.00 97.19 81 ALA A CA 1
ATOM 629 C C . ALA A 1 81 ? -1.636 0.345 23.059 1.00 97.19 81 ALA A C 1
ATOM 631 O O . ALA A 1 81 ? -2.633 0.249 23.778 1.00 97.19 81 ALA A O 1
ATOM 632 N N . ARG A 1 82 ? -0.403 0.472 23.570 1.00 98.00 82 ARG A N 1
ATOM 633 C CA . ARG A 1 82 ? -0.120 0.516 25.016 1.00 98.00 82 ARG A CA 1
ATOM 634 C C . ARG A 1 82 ? -0.806 1.702 25.688 1.00 98.00 82 ARG A C 1
ATOM 636 O O . ARG A 1 82 ? -1.471 1.525 26.708 1.00 98.00 82 ARG A O 1
ATOM 643 N N . ARG A 1 83 ? -0.710 2.903 25.106 1.00 97.44 83 ARG A N 1
ATOM 644 C CA . ARG A 1 83 ? -1.394 4.105 25.622 1.00 97.44 83 ARG A CA 1
ATOM 645 C C . ARG A 1 83 ? -2.910 3.918 25.646 1.00 97.44 83 ARG A C 1
ATOM 647 O O . ARG A 1 83 ? -3.550 4.237 26.646 1.00 97.44 83 ARG A O 1
ATOM 654 N N . ASN A 1 84 ? -3.483 3.342 24.594 1.00 96.62 84 ASN A N 1
ATOM 655 C CA . ASN A 1 84 ? -4.915 3.052 24.534 1.00 96.62 84 ASN A CA 1
ATOM 656 C C . ASN A 1 84 ? -5.345 2.034 25.602 1.00 96.62 84 ASN A C 1
ATOM 658 O O . ASN A 1 84 ? -6.360 2.241 26.266 1.00 96.62 84 ASN A O 1
ATOM 662 N N . GLN A 1 85 ? -4.559 0.977 25.831 1.00 96.69 85 GLN A N 1
ATOM 663 C CA . GLN A 1 85 ? -4.809 0.011 26.908 1.00 96.69 85 GLN A CA 1
ATOM 664 C C . GLN A 1 85 ? -4.738 0.660 28.296 1.00 96.69 85 GLN A C 1
ATOM 666 O O . GLN A 1 85 ? -5.599 0.406 29.138 1.00 96.69 85 GLN A O 1
ATOM 671 N N . GLN A 1 86 ? -3.763 1.541 28.533 1.00 97.56 86 GLN A N 1
ATOM 672 C CA . GLN A 1 86 ? -3.651 2.283 29.793 1.00 97.56 86 GLN A CA 1
ATOM 673 C C . GLN A 1 86 ? -4.860 3.189 30.028 1.00 97.56 86 GLN A C 1
ATOM 675 O O . GLN A 1 86 ? -5.410 3.214 31.128 1.00 97.56 86 GLN A O 1
ATOM 680 N N . LEU A 1 87 ? -5.305 3.919 29.003 1.00 97.62 87 LEU A N 1
ATOM 681 C CA . LEU A 1 87 ? -6.503 4.753 29.098 1.00 97.62 87 LEU A CA 1
ATOM 682 C C . LEU A 1 87 ? -7.749 3.910 29.390 1.00 97.62 87 LEU A C 1
ATOM 684 O O . LEU A 1 87 ? -8.533 4.276 30.263 1.00 97.62 87 LEU A O 1
ATOM 688 N N . ALA A 1 88 ? -7.898 2.754 28.739 1.00 96.69 88 ALA A N 1
ATOM 689 C CA . ALA A 1 88 ? -8.989 1.823 29.019 1.00 96.69 88 ALA A CA 1
ATOM 690 C C . ALA A 1 88 ? -8.961 1.316 30.472 1.00 96.69 88 ALA A C 1
ATOM 692 O O . ALA A 1 88 ? -9.997 1.301 31.136 1.00 96.69 88 ALA A O 1
ATOM 693 N N . ALA A 1 89 ? -7.782 0.980 31.004 1.00 97.25 89 ALA A N 1
ATOM 694 C CA . ALA A 1 89 ? -7.629 0.580 32.402 1.00 97.25 89 ALA A CA 1
ATOM 695 C C . ALA A 1 89 ? -8.000 1.716 33.372 1.00 97.25 89 ALA A C 1
ATOM 697 O O . ALA A 1 89 ? -8.690 1.479 34.364 1.00 97.25 89 ALA A O 1
ATOM 698 N N . ARG A 1 90 ? -7.618 2.965 33.068 1.00 97.38 90 ARG A N 1
ATOM 699 C CA . ARG A 1 90 ? -8.004 4.143 33.870 1.00 97.38 90 ARG A CA 1
ATOM 700 C C . ARG A 1 90 ? -9.515 4.354 33.880 1.00 97.38 90 ARG A C 1
ATOM 702 O O . ARG A 1 90 ? -10.074 4.651 34.933 1.00 97.38 90 ARG A O 1
ATOM 709 N N . LEU A 1 91 ? -10.178 4.169 32.737 1.00 97.50 91 LEU A N 1
ATOM 710 C CA . LEU A 1 91 ? -11.638 4.224 32.660 1.00 97.50 91 LEU A CA 1
ATOM 711 C C . LEU A 1 91 ? -12.281 3.128 33.519 1.00 97.50 91 LEU A C 1
ATOM 713 O O . LEU A 1 91 ? -13.171 3.427 34.310 1.00 97.50 91 LEU A O 1
ATOM 717 N N . GLN A 1 92 ? -11.787 1.889 33.448 1.00 95.81 92 GLN A N 1
ATOM 718 C CA . GLN A 1 92 ? -12.297 0.788 34.273 1.00 95.81 92 GLN A CA 1
ATOM 719 C C . GLN A 1 92 ? -12.112 1.037 35.774 1.00 95.81 92 GLN A C 1
ATOM 721 O O . GLN A 1 92 ? -13.033 0.794 36.552 1.00 95.81 92 GLN A O 1
ATOM 726 N N . GLN A 1 93 ? -10.956 1.553 36.194 1.00 95.50 93 GLN A N 1
ATOM 727 C CA . GLN A 1 93 ? -10.708 1.920 37.591 1.00 95.50 93 GLN A CA 1
ATOM 728 C C . GLN A 1 93 ? -11.654 3.030 38.058 1.00 95.50 93 GLN A C 1
ATOM 730 O O . GLN A 1 93 ? -12.218 2.943 39.150 1.00 95.50 93 GLN A O 1
ATOM 735 N N . ALA A 1 94 ? -11.874 4.052 37.226 1.00 96.44 94 ALA A N 1
ATOM 736 C CA . ALA A 1 94 ? -12.816 5.124 37.530 1.00 96.44 94 ALA A CA 1
ATOM 737 C C . ALA A 1 94 ? -14.251 4.588 37.674 1.00 96.44 94 ALA A C 1
ATOM 739 O O . ALA A 1 94 ? -14.939 4.921 38.641 1.00 96.44 94 ALA A O 1
ATOM 740 N N . GLU A 1 95 ? -14.689 3.703 36.774 1.00 94.94 95 GLU A N 1
ATOM 741 C CA . GLU A 1 95 ? -15.996 3.044 36.864 1.00 94.94 95 GLU A CA 1
ATOM 742 C C . GLU A 1 95 ? -16.129 2.186 38.126 1.00 94.94 95 GLU A C 1
ATOM 744 O O . GLU A 1 95 ? -17.151 2.251 38.809 1.00 94.94 95 GLU A O 1
ATOM 749 N N . GLN A 1 96 ? -15.104 1.401 38.467 1.00 91.19 96 GLN A N 1
ATOM 750 C CA . GLN A 1 96 ? -15.080 0.597 39.690 1.00 91.19 96 GLN A CA 1
ATOM 751 C C . GLN A 1 96 ? -15.135 1.472 40.943 1.00 91.19 96 GLN A C 1
ATOM 753 O O . GLN A 1 96 ? -15.880 1.151 41.863 1.00 91.19 96 GLN A O 1
ATOM 758 N N . GLY A 1 97 ? -14.422 2.601 40.970 1.00 92.50 97 GLY A N 1
ATOM 759 C CA . GLY A 1 97 ? -14.476 3.562 42.073 1.00 92.50 97 GLY A CA 1
ATOM 760 C C . GLY A 1 97 ? -15.858 4.201 42.234 1.00 92.50 97 GLY A C 1
ATOM 761 O O . GLY A 1 97 ? -16.363 4.313 43.353 1.00 92.50 97 GLY A O 1
ATOM 762 N N . LEU A 1 98 ? -16.512 4.560 41.124 1.00 91.06 98 LEU A N 1
ATOM 763 C CA . LEU A 1 98 ? -17.901 5.033 41.132 1.00 91.06 98 LEU A CA 1
ATOM 764 C C . LEU A 1 98 ? -18.861 3.944 41.633 1.00 91.06 98 LEU A C 1
ATOM 766 O O . LEU A 1 98 ? -19.727 4.226 42.460 1.00 91.06 98 LEU A O 1
ATOM 770 N N . ARG A 1 99 ? -18.682 2.693 41.188 1.00 88.75 99 ARG A N 1
ATOM 771 C CA . ARG A 1 99 ? -19.477 1.543 41.648 1.00 88.75 99 ARG A CA 1
ATOM 772 C C . ARG A 1 99 ? -19.261 1.241 43.131 1.00 88.75 99 ARG A C 1
ATOM 774 O O . ARG A 1 99 ? -20.237 1.020 43.834 1.00 88.75 99 ARG A O 1
ATOM 781 N N . ALA A 1 100 ? -18.024 1.277 43.624 1.00 86.62 100 ALA A N 1
ATOM 782 C CA . ALA A 1 100 ? -17.700 1.067 45.034 1.00 86.62 100 ALA A CA 1
ATOM 783 C C . ALA A 1 100 ? -18.293 2.171 45.921 1.00 86.62 100 ALA A C 1
ATOM 785 O O . ALA A 1 100 ? -18.876 1.873 46.958 1.00 86.62 100 ALA A O 1
ATOM 786 N N . ARG A 1 101 ? -18.235 3.438 45.479 1.00 82.25 101 ARG A N 1
ATOM 787 C CA . ARG A 1 101 ? -18.933 4.556 46.139 1.00 82.25 101 ARG A CA 1
ATOM 788 C C . ARG A 1 101 ? -20.451 4.374 46.163 1.00 82.25 101 ARG A C 1
ATOM 790 O O . ARG A 1 101 ? -21.074 4.756 47.144 1.00 82.25 101 ARG A O 1
ATOM 797 N N . ALA A 1 102 ? -21.037 3.794 45.115 1.00 80.56 102 ALA A N 1
ATOM 798 C CA . ALA A 1 102 ? -22.467 3.486 45.069 1.00 80.56 102 ALA A CA 1
ATOM 799 C C . ALA A 1 102 ? -22.858 2.264 45.929 1.00 80.56 102 ALA A C 1
ATOM 801 O O . ALA A 1 102 ? -23.988 2.202 46.402 1.00 80.56 102 ALA A O 1
ATOM 802 N N . ALA A 1 103 ? -21.948 1.303 46.126 1.00 74.19 103 ALA A N 1
ATOM 803 C CA . ALA A 1 103 ? -22.170 0.087 46.914 1.00 74.19 103 ALA A CA 1
ATOM 804 C C . ALA A 1 103 ? -21.795 0.227 48.403 1.00 74.19 103 ALA A C 1
ATOM 806 O O . ALA A 1 103 ? -22.161 -0.633 49.204 1.00 74.19 103 ALA A O 1
ATOM 807 N N . ALA A 1 104 ? -21.068 1.282 48.786 1.00 60.59 104 ALA A N 1
ATOM 808 C CA . ALA A 1 104 ? -20.747 1.555 50.181 1.00 60.59 104 ALA A CA 1
ATOM 809 C C . ALA A 1 104 ? -22.045 1.766 50.990 1.00 60.59 104 ALA A C 1
ATOM 811 O O . ALA A 1 104 ? -22.886 2.579 50.593 1.00 60.59 104 ALA A O 1
ATOM 812 N N . PRO A 1 105 ? -22.234 1.064 52.123 1.00 52.81 105 PRO A N 1
ATOM 813 C CA . PRO A 1 105 ? -23.398 1.280 52.968 1.00 52.81 105 PRO A CA 1
ATOM 814 C C . PRO A 1 105 ? -23.369 2.720 53.486 1.00 52.81 105 PRO A C 1
ATOM 816 O O . PRO A 1 105 ? -22.318 3.199 53.910 1.00 52.81 105 PRO A O 1
ATOM 819 N N . SER A 1 106 ? -24.512 3.412 53.446 1.00 52.75 106 SER A N 1
ATOM 820 C CA . SER A 1 106 ? -24.684 4.758 54.004 1.00 52.75 106 SER A CA 1
ATOM 821 C C . SER A 1 106 ? -24.251 4.805 55.475 1.00 52.75 106 SER A C 1
ATOM 823 O O . SER A 1 106 ? -25.057 4.596 56.382 1.00 52.75 106 SER A O 1
ATOM 825 N N . GLN A 1 107 ? -22.980 5.109 55.732 1.00 51.78 107 GLN A N 1
ATOM 826 C CA . GLN A 1 107 ? -22.531 5.541 57.045 1.00 51.78 107 GLN A CA 1
ATOM 827 C C . GLN A 1 107 ? -23.044 6.965 57.255 1.00 51.78 107 GLN A C 1
ATOM 829 O O . GLN A 1 107 ? -22.647 7.911 56.577 1.00 51.78 107 GLN A O 1
ATOM 834 N N . LYS A 1 108 ? -24.017 7.053 58.164 1.00 45.12 108 LYS A N 1
ATOM 835 C CA . LYS A 1 108 ? -24.663 8.257 58.685 1.00 45.12 108 LYS A CA 1
ATOM 836 C C . LYS A 1 108 ? -23.649 9.393 58.882 1.00 45.12 108 LYS A C 1
ATOM 838 O O . LYS A 1 108 ? -22.755 9.289 59.715 1.00 45.12 108 LYS A O 1
ATOM 843 N N . GLN A 1 109 ? -23.841 10.490 58.154 1.00 41.62 109 GLN A N 1
ATOM 844 C CA . GLN A 1 109 ? -23.292 11.798 58.515 1.00 41.62 109 GLN A CA 1
ATOM 845 C C . GLN A 1 109 ? -23.969 12.266 59.822 1.00 41.62 109 GLN A C 1
ATOM 847 O O . GLN A 1 109 ? -25.186 12.078 59.945 1.00 41.62 109 GLN A O 1
ATOM 852 N N . PRO A 1 110 ? -23.257 12.864 60.800 1.00 44.41 110 PRO A N 1
ATOM 853 C CA . PRO A 1 110 ? -23.925 13.564 61.888 1.00 44.41 110 PRO A CA 1
ATOM 854 C C . PRO A 1 110 ? -24.633 14.803 61.320 1.00 44.41 110 PRO A C 1
ATOM 856 O O . PRO A 1 110 ? -24.137 15.480 60.422 1.00 44.41 110 PRO A O 1
ATOM 859 N N . ALA A 1 111 ? -25.850 15.022 61.805 1.00 47.50 111 ALA A N 1
ATOM 860 C CA . ALA A 1 111 ? -26.857 15.901 61.236 1.00 47.50 111 ALA A CA 1
ATOM 861 C C . ALA A 1 111 ? -26.433 17.374 61.143 1.00 47.50 111 ALA A C 1
ATOM 863 O O . ALA A 1 111 ? -26.099 17.972 62.160 1.00 47.50 111 ALA A O 1
ATOM 864 N N . VAL A 1 112 ? -26.619 17.988 59.966 1.00 38.03 112 VAL A N 1
ATOM 865 C CA . VAL A 1 112 ? -26.976 19.410 59.861 1.00 38.03 112 VAL A CA 1
ATOM 866 C C . VAL A 1 112 ? -28.019 19.605 58.752 1.00 38.03 112 VAL A C 1
ATOM 868 O O . VAL A 1 112 ? -27.759 19.393 57.574 1.00 38.03 112 VAL A O 1
ATOM 871 N N . MET A 1 113 ? -29.199 20.020 59.215 1.00 40.75 113 MET A N 1
ATOM 872 C CA . MET A 1 113 ? -30.251 20.818 58.573 1.00 40.75 113 MET A CA 1
ATOM 873 C C . MET A 1 113 ? -30.931 20.288 57.299 1.00 40.75 113 MET A C 1
ATOM 875 O O . MET A 1 113 ? -30.408 20.221 56.193 1.00 40.75 113 MET A O 1
ATOM 879 N N . THR A 1 114 ? -32.207 19.984 57.512 1.00 43.31 114 THR A N 1
ATOM 880 C CA . THR A 1 114 ? -33.246 19.575 56.575 1.00 43.31 114 THR A CA 1
ATOM 881 C C . THR A 1 114 ? -33.489 20.586 55.453 1.00 43.31 114 THR A C 1
ATOM 883 O O . THR A 1 114 ? -33.866 21.725 55.721 1.00 43.31 114 THR A O 1
ATOM 886 N N . ALA A 1 115 ? -33.452 20.124 54.204 1.00 43.22 115 ALA A N 1
ATOM 887 C CA . ALA A 1 115 ? -34.181 20.751 53.106 1.00 43.22 115 ALA A CA 1
ATOM 888 C C . ALA A 1 115 ? -35.047 19.689 52.416 1.00 43.22 115 ALA A C 1
ATOM 890 O O . ALA A 1 115 ? -34.569 18.721 51.827 1.00 43.22 115 ALA A O 1
ATOM 891 N N . LYS A 1 116 ? -36.359 19.856 52.581 1.00 49.09 116 LYS A N 1
ATOM 892 C CA . LYS A 1 116 ? -37.432 18.998 52.086 1.00 49.09 116 LYS A CA 1
ATOM 893 C C . LYS A 1 116 ? -37.524 19.106 50.563 1.00 49.09 116 LYS A C 1
ATOM 895 O O . LYS A 1 116 ? -37.920 20.151 50.063 1.00 49.09 116 LYS A O 1
ATOM 900 N N . VAL A 1 117 ? -37.276 18.018 49.832 1.00 47.47 117 VAL A N 1
ATOM 901 C CA . VAL A 1 117 ? -37.736 17.889 48.440 1.00 47.47 117 VAL A CA 1
ATOM 902 C C . VAL A 1 117 ? -38.358 16.510 48.224 1.00 47.47 117 VAL A C 1
ATOM 904 O O . VAL A 1 117 ? -37.787 15.469 48.532 1.00 47.47 117 VAL A 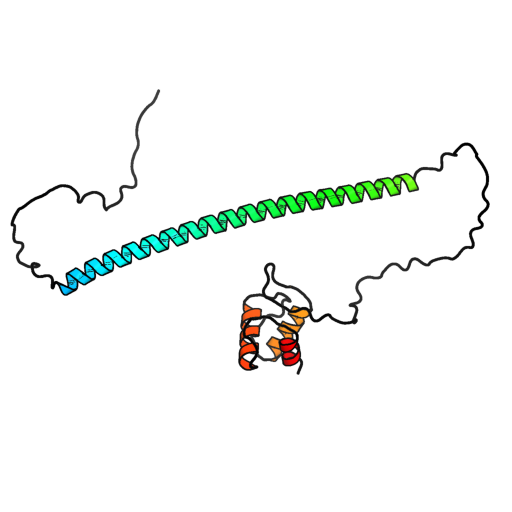O 1
ATOM 907 N N . ARG A 1 118 ? -39.602 16.549 47.750 1.00 40.03 118 ARG A N 1
ATOM 908 C CA . ARG A 1 118 ? -40.539 15.449 47.499 1.00 40.03 118 ARG A CA 1
ATOM 909 C C . ARG A 1 118 ? -40.182 14.753 46.176 1.00 40.03 118 ARG A C 1
ATOM 911 O O . ARG A 1 118 ? -40.116 15.456 45.171 1.00 40.03 118 ARG A O 1
ATOM 918 N N . PRO A 1 119 ? -40.026 13.419 46.105 1.00 43.12 119 PRO A N 1
ATOM 919 C CA . PRO A 1 119 ? -39.900 12.753 44.819 1.00 43.12 119 PRO A CA 1
ATOM 920 C C . PRO A 1 119 ? -41.297 12.412 44.292 1.00 43.12 119 PRO A C 1
ATOM 922 O O . PRO A 1 119 ? -42.012 11.580 44.847 1.00 43.12 119 PRO A O 1
ATOM 925 N N . THR A 1 120 ? -41.710 13.063 43.209 1.00 44.62 120 THR A N 1
ATOM 926 C CA . THR A 1 120 ? -42.756 12.526 42.338 1.00 44.62 120 THR A CA 1
ATOM 927 C C . THR A 1 120 ? -42.129 11.431 41.483 1.00 44.62 120 THR A C 1
ATOM 929 O O . THR A 1 120 ? -41.200 11.658 40.710 1.00 44.62 120 THR A O 1
ATOM 932 N N . GLY A 1 121 ? -42.618 10.206 41.660 1.00 40.66 121 GLY A N 1
ATOM 933 C CA . GLY A 1 121 ? -42.210 9.066 40.856 1.00 40.66 121 GLY A CA 1
ATOM 934 C C . GLY A 1 121 ? -42.611 9.260 39.397 1.00 40.66 121 GLY A C 1
ATOM 935 O O . GLY A 1 121 ? -43.794 9.350 39.074 1.00 40.66 121 GLY A O 1
ATOM 936 N N . ARG A 1 122 ? -41.623 9.266 38.500 1.00 39.47 122 ARG A N 1
ATOM 937 C CA . ARG A 1 122 ? -41.826 8.996 37.076 1.00 39.47 122 ARG A CA 1
ATOM 938 C C . ARG A 1 122 ? -40.882 7.874 36.675 1.00 39.47 122 ARG A C 1
ATOM 940 O O . ARG A 1 122 ? -39.692 8.084 36.468 1.00 39.47 122 ARG A O 1
ATOM 947 N N . ALA A 1 123 ? -41.441 6.671 36.592 1.00 41.34 123 ALA A N 1
ATOM 948 C CA . ALA A 1 123 ? -40.777 5.492 36.066 1.00 41.34 123 ALA A CA 1
ATOM 949 C C . ALA A 1 123 ? -40.297 5.757 34.628 1.00 41.34 123 ALA A C 1
ATOM 951 O O . ALA A 1 123 ? -41.086 5.761 33.679 1.00 41.34 123 ALA A O 1
ATOM 952 N N . VAL A 1 124 ? -38.995 5.980 34.457 1.00 44.38 124 VAL A N 1
ATOM 953 C CA . VAL A 1 124 ? -38.349 5.923 33.146 1.00 44.38 124 VAL A CA 1
ATOM 954 C C . VAL A 1 124 ? -37.994 4.462 32.908 1.00 44.38 124 VAL A C 1
ATOM 956 O O . VAL A 1 124 ? -37.047 3.930 33.477 1.00 44.38 124 VAL A O 1
ATOM 959 N N . ARG A 1 125 ? -38.804 3.795 32.082 1.00 39.81 125 ARG A N 1
ATOM 960 C CA . ARG A 1 125 ? -38.491 2.474 31.532 1.00 39.81 125 ARG A CA 1
ATOM 961 C C . ARG A 1 125 ? -37.143 2.555 30.817 1.00 39.81 125 ARG A C 1
ATOM 963 O O . ARG A 1 125 ? -37.049 3.163 29.752 1.00 39.81 125 ARG A O 1
ATOM 970 N N . SER A 1 126 ? -36.121 1.918 31.379 1.00 42.19 126 SER A N 1
ATOM 971 C CA . SER A 1 126 ? -34.878 1.594 30.688 1.00 42.19 126 SER A CA 1
ATOM 972 C C . SER A 1 126 ? -35.196 0.599 29.572 1.00 42.19 126 SER A C 1
ATOM 974 O O . SER A 1 126 ? -35.191 -0.619 29.742 1.00 42.19 126 SER A O 1
ATOM 976 N N . ARG A 1 127 ? -35.518 1.123 28.386 1.00 38.66 127 ARG A N 1
ATOM 977 C CA . ARG A 1 127 ? -35.459 0.329 27.161 1.00 38.66 127 ARG A CA 1
ATOM 978 C C . ARG A 1 127 ? -33.995 -0.039 26.932 1.00 38.66 127 ARG A C 1
ATOM 980 O O . ARG A 1 127 ? -33.215 0.764 26.433 1.00 38.66 127 ARG A O 1
ATOM 987 N N . ARG A 1 128 ? -33.649 -1.266 27.316 1.00 45.06 128 ARG A N 1
ATOM 988 C CA . ARG A 1 128 ? -32.532 -2.046 26.774 1.00 45.06 128 ARG A CA 1
ATOM 989 C C . ARG A 1 128 ? -32.441 -1.784 25.260 1.00 45.06 128 ARG A C 1
ATOM 991 O O . ARG A 1 128 ? -33.421 -2.075 24.570 1.00 45.06 128 ARG A O 1
ATOM 998 N N . PRO A 1 129 ? -31.337 -1.240 24.718 1.00 41.78 129 PRO A N 1
ATOM 999 C CA . PRO A 1 129 ? -31.184 -1.171 23.276 1.00 41.78 129 PRO A CA 1
ATOM 1000 C C . PRO A 1 129 ? -31.034 -2.605 22.767 1.00 41.78 129 PRO A C 1
ATOM 1002 O O . PRO A 1 129 ? -30.080 -3.315 23.088 1.00 41.78 129 PRO A O 1
ATOM 1005 N N . ALA A 1 130 ? -32.055 -3.059 22.045 1.00 37.38 130 ALA A N 1
ATOM 1006 C CA . ALA A 1 130 ? -32.015 -4.298 21.301 1.00 37.38 130 ALA A CA 1
ATOM 1007 C C . ALA A 1 130 ? -30.934 -4.199 20.220 1.00 37.38 130 ALA A C 1
ATOM 1009 O O . ALA A 1 130 ? -30.736 -3.156 19.596 1.00 37.38 130 ALA A O 1
ATOM 1010 N N . ALA A 1 131 ? -30.239 -5.313 20.036 1.00 40.06 131 ALA A N 1
ATOM 1011 C CA . ALA A 1 131 ? -29.273 -5.541 18.988 1.00 40.06 131 ALA A CA 1
ATOM 1012 C C . ALA A 1 131 ? -29.781 -5.091 17.602 1.00 40.06 131 ALA A C 1
ATOM 1014 O O . ALA A 1 131 ? -30.898 -5.409 17.204 1.00 40.06 131 ALA A O 1
ATOM 1015 N N . GLY A 1 132 ? -28.909 -4.388 16.875 1.00 42.81 132 GLY A N 1
ATOM 1016 C CA . GLY A 1 132 ? -28.717 -4.522 15.429 1.00 42.81 132 GLY A CA 1
ATOM 1017 C C . GLY A 1 132 ? -29.947 -4.486 14.522 1.00 42.81 132 GLY A C 1
ATOM 1018 O O . GLY A 1 132 ? -30.172 -5.434 13.778 1.00 42.81 132 GLY A O 1
ATOM 1019 N N . ALA A 1 133 ? -30.679 -3.373 14.485 1.00 37.00 133 ALA A N 1
ATOM 1020 C CA . ALA A 1 133 ? -31.475 -3.027 13.307 1.00 37.00 133 ALA A CA 1
ATOM 1021 C C . ALA A 1 133 ? -30.642 -2.089 12.410 1.00 37.00 133 ALA A C 1
ATOM 1023 O O . ALA A 1 133 ? -30.165 -1.066 12.910 1.00 37.00 133 ALA A O 1
ATOM 1024 N N . PRO A 1 134 ? -30.437 -2.385 11.110 1.00 43.62 134 PRO A N 1
ATOM 1025 C CA . PRO A 1 134 ? -29.736 -1.470 10.223 1.00 43.62 134 PRO A CA 1
ATOM 1026 C C . PRO A 1 134 ? -30.614 -0.234 10.035 1.00 43.62 134 PRO A C 1
ATOM 1028 O O . PRO A 1 134 ? -31.705 -0.296 9.463 1.00 43.62 134 PRO A O 1
ATOM 1031 N N . THR A 1 135 ? -30.148 0.896 10.553 1.00 42.12 135 THR A N 1
ATOM 1032 C CA . THR A 1 135 ? -30.790 2.194 10.396 1.00 42.12 135 THR A CA 1
ATOM 1033 C C . THR A 1 135 ? -30.791 2.572 8.918 1.00 42.12 135 THR A C 1
ATOM 1035 O O . THR A 1 135 ? -29.832 3.099 8.360 1.00 42.12 135 THR A O 1
ATOM 1038 N N . ARG A 1 136 ? -31.923 2.299 8.263 1.00 42.91 136 ARG A N 1
ATOM 1039 C CA . ARG A 1 136 ? -32.318 2.857 6.969 1.00 42.91 136 ARG A CA 1
ATOM 1040 C C . ARG A 1 136 ? -32.588 4.352 7.169 1.00 42.91 136 ARG A C 1
ATOM 1042 O O . ARG A 1 136 ? -33.728 4.788 7.253 1.00 42.91 136 ARG A O 1
ATOM 1049 N N . GLY A 1 137 ? -31.524 5.128 7.327 1.00 38.12 137 GLY A N 1
ATOM 1050 C CA . GLY A 1 137 ? -31.592 6.549 7.637 1.00 38.12 137 GLY A CA 1
ATOM 1051 C C . GLY A 1 137 ? -30.365 7.252 7.090 1.00 38.12 137 GLY A C 1
ATOM 1052 O O . GLY A 1 137 ? -29.357 7.341 7.774 1.00 38.12 137 GLY A O 1
ATOM 1053 N N . LYS A 1 138 ? -30.474 7.723 5.841 1.00 40.31 138 LYS A N 1
ATOM 1054 C CA . LYS A 1 138 ? -29.501 8.580 5.144 1.00 40.31 138 LYS A CA 1
ATOM 1055 C C . LYS A 1 138 ? -28.070 8.023 5.164 1.00 40.31 138 LYS A C 1
ATOM 1057 O O . LYS A 1 138 ? -27.190 8.542 5.838 1.00 40.31 138 LYS A O 1
ATOM 1062 N N . GLU A 1 139 ? -27.857 6.972 4.369 1.00 45.94 139 GLU A N 1
ATOM 1063 C CA . GLU A 1 139 ? -26.536 6.484 3.953 1.00 45.94 139 GLU A CA 1
ATOM 1064 C C . GLU A 1 139 ? -25.768 7.683 3.362 1.00 45.94 139 GLU A C 1
ATOM 1066 O O . GLU A 1 139 ? -25.987 8.071 2.212 1.00 45.94 139 GLU A O 1
ATOM 1071 N N . VAL A 1 140 ? -24.934 8.349 4.171 1.00 46.47 140 VAL A N 1
ATOM 1072 C CA . VAL A 1 140 ? -23.934 9.293 3.666 1.00 46.47 140 VAL A CA 1
ATOM 1073 C C . VAL A 1 140 ? -23.076 8.442 2.749 1.00 46.47 140 VAL A C 1
ATOM 1075 O O . VAL A 1 140 ? -22.293 7.640 3.244 1.00 46.47 140 VAL A O 1
ATOM 1078 N N . ARG A 1 141 ? -23.313 8.516 1.434 1.00 53.12 141 ARG A N 1
ATOM 1079 C CA . ARG A 1 141 ? -22.623 7.698 0.431 1.00 53.12 141 ARG A CA 1
ATOM 1080 C C . ARG A 1 141 ? -21.136 8.014 0.523 1.00 53.12 141 ARG A C 1
ATOM 1082 O O . ARG A 1 141 ? -20.668 8.986 -0.070 1.00 53.12 141 ARG A O 1
ATOM 1089 N N . ARG A 1 142 ? -20.413 7.243 1.335 1.00 62.47 142 ARG A N 1
ATOM 1090 C CA . ARG A 1 142 ? -18.989 7.448 1.577 1.00 62.47 142 ARG A CA 1
ATOM 1091 C C . ARG A 1 142 ? -18.266 7.234 0.254 1.00 62.47 142 ARG A C 1
ATOM 1093 O O . ARG A 1 142 ? -18.587 6.320 -0.508 1.00 62.47 142 ARG A O 1
ATOM 1100 N N . GLN A 1 143 ? -17.317 8.113 -0.041 1.00 62.56 143 GLN A N 1
ATOM 1101 C CA . GLN A 1 143 ? -16.480 7.968 -1.220 1.00 62.56 143 GLN A CA 1
ATOM 1102 C C . GLN A 1 143 ? -15.557 6.767 -1.003 1.00 62.56 143 GLN A C 1
ATOM 1104 O O . GLN A 1 143 ? -14.742 6.786 -0.084 1.00 62.56 143 GLN A O 1
ATOM 1109 N N . ILE A 1 144 ? -15.704 5.717 -1.814 1.00 65.94 144 ILE A N 1
ATOM 1110 C CA . ILE A 1 144 ? -14.871 4.516 -1.681 1.00 65.94 144 ILE A CA 1
ATOM 1111 C C . ILE A 1 144 ? -13.559 4.772 -2.418 1.00 65.94 144 ILE A C 1
ATOM 1113 O O . ILE A 1 144 ? -13.562 5.108 -3.603 1.00 65.94 144 ILE A O 1
ATOM 1117 N N . ARG A 1 145 ? -12.440 4.642 -1.712 1.00 65.75 145 ARG A N 1
ATOM 1118 C CA . ARG A 1 145 ? -11.082 4.827 -2.229 1.00 65.75 145 ARG A CA 1
ATOM 1119 C C . ARG A 1 145 ? -10.234 3.617 -1.860 1.00 65.75 145 ARG A C 1
ATOM 1121 O O . ARG A 1 145 ? -10.520 2.918 -0.891 1.00 65.75 145 ARG A O 1
ATOM 1128 N N . LEU A 1 146 ? -9.169 3.391 -2.622 1.00 59.25 146 LEU A N 1
ATOM 1129 C CA . LEU A 1 146 ? -8.109 2.491 -2.187 1.00 59.25 146 LEU A CA 1
ATOM 1130 C C . LEU A 1 146 ? -7.299 3.224 -1.109 1.00 59.25 146 LEU A C 1
ATOM 1132 O O . LEU A 1 146 ? -6.486 4.085 -1.427 1.00 59.25 146 LEU A O 1
ATOM 1136 N N . THR A 1 147 ? -7.572 2.931 0.156 1.00 51.75 147 THR A N 1
ATOM 1137 C CA . THR A 1 147 ? -6.768 3.373 1.306 1.00 51.75 147 THR A CA 1
ATOM 1138 C C . THR A 1 147 ? -6.131 2.168 1.981 1.00 51.75 147 THR A C 1
ATOM 1140 O O . THR A 1 147 ? -6.637 1.058 1.851 1.00 51.75 147 THR A O 1
ATOM 1143 N N . TRP A 1 148 ? -5.027 2.390 2.694 1.00 34.88 148 TRP A N 1
ATOM 1144 C CA . TRP A 1 148 ? -4.404 1.402 3.574 1.00 34.88 148 TRP A CA 1
ATOM 1145 C C . TRP A 1 148 ? -4.765 1.743 5.024 1.00 34.88 148 TRP A C 1
ATOM 1147 O O . TRP A 1 148 ? -4.447 2.853 5.451 1.00 34.88 148 TRP A O 1
ATOM 1157 N N . PRO A 1 149 ? -5.426 0.853 5.789 1.00 54.06 149 PRO A N 1
ATOM 1158 C CA . PRO A 1 149 ? -5.960 -0.468 5.421 1.00 54.06 149 PRO A CA 1
ATOM 1159 C C . PRO A 1 149 ? -7.160 -0.402 4.450 1.00 54.06 149 PRO A C 1
ATOM 1161 O O . PRO A 1 149 ? -7.904 0.582 4.445 1.00 54.06 149 PRO A O 1
ATOM 1164 N N . ASN A 1 150 ? -7.347 -1.459 3.638 1.00 68.06 150 ASN A N 1
ATOM 1165 C CA . ASN A 1 150 ? -8.391 -1.534 2.603 1.00 68.06 150 ASN A CA 1
ATOM 1166 C C . ASN A 1 150 ? -9.768 -1.179 3.174 1.00 68.06 150 ASN A C 1
ATOM 1168 O O . ASN A 1 150 ? -10.180 -1.718 4.203 1.00 68.06 150 ASN A O 1
ATOM 1172 N N . MET A 1 151 ? -10.514 -0.309 2.484 1.00 64.62 151 MET A N 1
ATOM 1173 C CA . MET A 1 151 ? -11.877 0.015 2.904 1.00 64.62 151 MET A CA 1
ATOM 1174 C C . MET A 1 151 ? -12.736 -1.247 2.865 1.00 64.62 151 MET A C 1
ATOM 1176 O O . MET A 1 151 ? -12.832 -1.911 1.830 1.00 64.62 151 MET A O 1
ATOM 1180 N N . THR A 1 152 ? -13.378 -1.552 3.989 1.00 72.94 152 THR A N 1
ATOM 1181 C CA . THR A 1 152 ? -14.331 -2.654 4.102 1.00 72.94 152 THR A CA 1
ATOM 1182 C C . THR A 1 152 ? -15.704 -2.133 4.495 1.00 72.94 152 THR A C 1
ATOM 1184 O O . THR A 1 152 ? -15.829 -1.113 5.176 1.00 72.94 152 THR A O 1
ATOM 1187 N N . GLY A 1 153 ? -16.761 -2.800 4.035 1.00 77.12 153 GLY A N 1
ATOM 1188 C CA . GLY A 1 153 ? -18.113 -2.451 4.463 1.00 77.12 153 GLY A CA 1
ATOM 1189 C C . GLY A 1 153 ? -19.236 -2.851 3.508 1.00 77.12 153 GLY A C 1
ATOM 1190 O O . GLY A 1 153 ? -18.997 -3.294 2.379 1.00 77.12 153 GLY A O 1
ATOM 1191 N N . PRO A 1 154 ? -20.496 -2.669 3.944 1.00 77.06 154 PRO A N 1
ATOM 1192 C CA . PRO A 1 154 ? -21.676 -2.983 3.138 1.00 77.06 154 PRO A CA 1
ATOM 1193 C C . PRO A 1 154 ? -21.712 -2.193 1.820 1.00 77.06 154 PRO A C 1
ATOM 1195 O O . PRO A 1 154 ? -22.153 -2.732 0.800 1.00 77.06 154 PRO A O 1
ATOM 1198 N N . ASP A 1 155 ? -21.177 -0.971 1.816 1.00 76.12 155 ASP A N 1
ATOM 1199 C CA . ASP A 1 155 ? -21.075 -0.095 0.645 1.00 76.12 155 ASP A CA 1
ATOM 1200 C C . ASP A 1 155 ? -20.167 -0.712 -0.429 1.00 76.12 155 ASP A C 1
ATOM 1202 O O . ASP A 1 155 ? -20.531 -0.777 -1.605 1.00 76.12 155 ASP A O 1
ATOM 1206 N N . VAL A 1 156 ? -19.021 -1.265 -0.016 1.00 82.25 156 VAL A N 1
ATOM 1207 C CA . VAL A 1 156 ? -18.071 -1.956 -0.901 1.00 82.25 156 VAL A CA 1
ATOM 1208 C C . VAL A 1 156 ? -18.708 -3.216 -1.480 1.00 82.25 156 VAL A C 1
ATOM 1210 O O . VAL A 1 156 ? -18.671 -3.436 -2.689 1.00 82.25 156 VAL A O 1
ATOM 1213 N N . LYS A 1 157 ? -19.417 -3.993 -0.654 1.00 84.00 157 LYS A N 1
ATOM 1214 C CA . LYS A 1 157 ? -20.166 -5.168 -1.125 1.00 84.00 157 LYS A CA 1
ATOM 1215 C C . LYS A 1 157 ? -21.276 -4.794 -2.109 1.00 84.00 157 LYS A C 1
ATOM 1217 O O . LYS A 1 157 ? -21.628 -5.571 -3.000 1.00 84.00 157 LYS A O 1
ATOM 1222 N N . ARG A 1 158 ? -21.901 -3.624 -1.942 1.00 82.94 158 ARG A N 1
ATOM 1223 C CA . ARG A 1 158 ? -22.921 -3.109 -2.866 1.00 82.94 158 ARG A CA 1
ATOM 1224 C C . ARG A 1 158 ? -22.298 -2.723 -4.205 1.00 82.94 158 ARG A C 1
ATOM 1226 O O . ARG A 1 158 ? -22.836 -3.124 -5.235 1.00 82.94 158 ARG A O 1
ATOM 1233 N N . LEU A 1 159 ? -21.159 -2.036 -4.178 1.00 84.12 159 LEU A N 1
ATOM 1234 C CA . LEU A 1 159 ? -20.363 -1.704 -5.357 1.00 84.12 159 LEU A CA 1
ATOM 1235 C C . LEU A 1 159 ? -19.920 -2.960 -6.118 1.00 84.12 159 LEU A C 1
ATOM 1237 O O . LEU A 1 159 ? -20.184 -3.075 -7.308 1.00 84.12 159 LEU A O 1
ATOM 1241 N N . GLN A 1 160 ? -19.31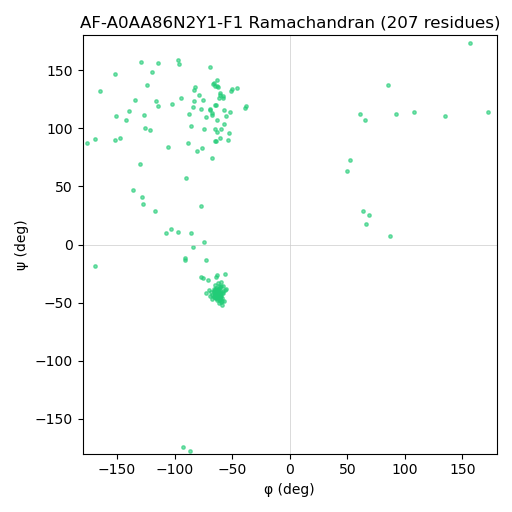0 -3.933 -5.445 1.00 88.25 160 GLN A N 1
ATOM 1242 C CA . GLN A 1 160 ? -18.828 -5.163 -6.085 1.00 88.25 160 GLN A CA 1
ATOM 1243 C C . GLN A 1 160 ? -19.966 -5.949 -6.747 1.00 88.25 160 GLN A C 1
ATOM 1245 O O . GLN A 1 160 ? -19.822 -6.442 -7.861 1.00 88.25 160 GLN A O 1
ATOM 1250 N N . ARG A 1 161 ? -21.148 -6.005 -6.114 1.00 87.12 161 ARG A N 1
ATOM 1251 C CA . ARG A 1 161 ? -22.346 -6.594 -6.737 1.00 87.12 161 ARG A CA 1
ATOM 1252 C C . ARG A 1 161 ? -22.809 -5.826 -7.976 1.00 87.12 161 ARG A C 1
ATOM 1254 O O . ARG A 1 161 ? -23.278 -6.454 -8.919 1.00 87.12 161 ARG A O 1
ATOM 1261 N N . LEU A 1 162 ? -22.715 -4.496 -7.973 1.00 85.94 162 LEU A N 1
ATOM 1262 C CA . LEU A 1 162 ? -23.030 -3.664 -9.140 1.00 85.94 162 LEU A CA 1
ATOM 1263 C C . LEU A 1 162 ? -22.041 -3.918 -10.283 1.00 85.94 162 LEU A C 1
ATOM 1265 O O . LEU A 1 162 ? -22.475 -4.139 -11.408 1.00 85.94 162 LEU A O 1
ATOM 1269 N N . LEU A 1 163 ? -20.742 -3.973 -9.986 1.00 85.62 163 LEU A N 1
ATOM 1270 C CA . LEU A 1 163 ? -19.697 -4.266 -10.972 1.00 85.62 163 LEU A CA 1
ATOM 1271 C C . LEU A 1 163 ? -19.870 -5.668 -11.573 1.00 85.62 163 LEU A C 1
ATOM 1273 O O . LEU A 1 163 ? -19.839 -5.810 -12.793 1.00 85.62 163 LEU A O 1
ATOM 1277 N N . ARG A 1 164 ? -20.178 -6.682 -10.751 1.00 87.31 164 ARG A N 1
ATOM 1278 C CA . ARG A 1 164 ? -20.513 -8.031 -11.242 1.00 87.31 164 ARG A CA 1
ATOM 1279 C C . ARG A 1 164 ? -21.705 -8.034 -12.194 1.00 87.31 164 ARG A C 1
ATOM 1281 O O . ARG A 1 164 ? -21.663 -8.716 -13.210 1.00 87.31 164 ARG A O 1
ATOM 1288 N N . ARG A 1 165 ? -22.764 -7.270 -11.897 1.00 85.12 165 ARG A N 1
ATOM 1289 C CA . ARG A 1 165 ? -23.925 -7.150 -12.800 1.00 85.12 165 ARG A CA 1
ATOM 1290 C C . ARG A 1 165 ? -23.574 -6.513 -14.141 1.00 85.12 165 ARG A C 1
ATOM 1292 O O . ARG A 1 165 ? -24.252 -6.783 -15.121 1.00 85.12 165 ARG A O 1
ATOM 1299 N N . ARG A 1 166 ? -22.529 -5.688 -14.186 1.00 82.69 166 ARG A N 1
ATOM 1300 C CA . ARG A 1 166 ? -22.002 -5.085 -15.417 1.00 82.69 166 ARG A CA 1
ATOM 1301 C C . ARG A 1 166 ? -20.996 -5.996 -16.143 1.00 82.69 166 ARG A C 1
ATOM 1303 O O . ARG A 1 166 ? -20.357 -5.541 -17.080 1.00 82.69 166 ARG A O 1
ATOM 1310 N N . GLY A 1 167 ? -20.859 -7.261 -15.729 1.00 81.81 167 GLY A N 1
ATOM 1311 C CA . GLY A 1 167 ? -20.016 -8.260 -16.396 1.00 81.81 167 GLY A CA 1
ATOM 1312 C C . GLY A 1 167 ? -18.552 -8.273 -15.951 1.00 81.81 167 GLY A C 1
ATOM 1313 O O . GLY A 1 167 ? -17.750 -8.996 -16.533 1.00 81.81 167 GLY A O 1
ATOM 1314 N N . LEU A 1 168 ? -18.185 -7.505 -14.918 1.00 84.19 168 LEU A N 1
ATOM 1315 C CA . LEU A 1 168 ? -16.808 -7.463 -14.422 1.00 84.19 168 LEU A CA 1
ATOM 1316 C C . LEU A 1 168 ? -16.528 -8.628 -13.452 1.00 84.19 168 LEU A C 1
ATOM 1318 O O . LEU A 1 168 ? -17.318 -8.851 -12.524 1.00 84.19 168 LEU A O 1
ATOM 1322 N N . PRO A 1 169 ? -15.398 -9.346 -13.604 1.00 78.62 169 PRO A N 1
ATOM 1323 C CA . PRO A 1 169 ? -15.019 -10.446 -12.721 1.00 78.62 169 PRO A CA 1
ATOM 1324 C C . PRO A 1 169 ? -14.478 -9.901 -11.391 1.00 78.62 169 PRO A C 1
ATOM 1326 O O . PRO A 1 169 ? -13.278 -9.751 -11.197 1.00 78.62 169 PRO A O 1
ATOM 1329 N N . VAL A 1 170 ? -15.381 -9.570 -10.464 1.00 84.25 170 VAL A N 1
ATOM 1330 C CA . VAL A 1 170 ? -15.041 -9.066 -9.121 1.00 84.25 170 VAL A CA 1
ATOM 1331 C C . VAL A 1 170 ? -15.691 -9.945 -8.058 1.00 84.25 170 VAL A C 1
ATOM 1333 O O . VAL A 1 170 ? -16.863 -10.304 -8.176 1.00 84.25 170 VAL A O 1
ATOM 1336 N N . ILE A 1 171 ? -14.963 -10.274 -6.991 1.00 82.88 171 ILE A N 1
ATOM 1337 C CA . ILE A 1 171 ? -15.500 -11.010 -5.839 1.00 82.88 171 ILE A CA 1
ATOM 1338 C C . ILE A 1 171 ? -16.210 -10.024 -4.900 1.00 82.88 171 ILE A C 1
ATOM 1340 O O . ILE A 1 171 ? -15.713 -8.937 -4.632 1.00 82.88 171 ILE A O 1
ATOM 1344 N N . ALA A 1 172 ? -17.403 -10.382 -4.411 1.00 81.00 172 ALA A N 1
ATOM 1345 C CA . ALA A 1 172 ? -18.184 -9.548 -3.491 1.00 81.00 172 ALA A CA 1
ATOM 1346 C C . ALA A 1 172 ? -17.840 -9.842 -2.016 1.00 81.00 172 ALA A C 1
ATOM 1348 O O . ALA A 1 172 ? -18.714 -10.224 -1.230 1.00 81.00 172 ALA A O 1
ATOM 1349 N N . ASP A 1 173 ? -16.563 -9.698 -1.671 1.00 80.81 173 ASP A N 1
ATOM 1350 C CA . ASP A 1 173 ? -15.974 -9.954 -0.348 1.00 80.81 173 ASP A CA 1
ATOM 1351 C C . ASP A 1 173 ? -16.113 -8.774 0.631 1.00 80.81 173 ASP A C 1
ATOM 1353 O O . ASP A 1 173 ? -15.766 -8.899 1.801 1.00 80.81 173 ASP A O 1
ATOM 1357 N N . ALA A 1 174 ? -16.688 -7.654 0.179 1.00 82.94 174 ALA A N 1
ATOM 1358 C CA . ALA A 1 174 ? -16.794 -6.401 0.921 1.00 82.94 174 ALA A CA 1
ATOM 1359 C C . ALA A 1 174 ? -15.445 -5.715 1.202 1.00 82.94 174 ALA A C 1
ATOM 1361 O O . ALA A 1 174 ? -15.412 -4.837 2.065 1.00 82.94 174 ALA A O 1
ATOM 1362 N N . ILE A 1 175 ? -14.375 -6.068 0.478 1.00 82.31 175 ILE A N 1
ATOM 1363 C CA . ILE A 1 175 ? -13.025 -5.510 0.628 1.00 82.31 175 ILE A CA 1
ATOM 1364 C C . ILE A 1 175 ? -12.624 -4.767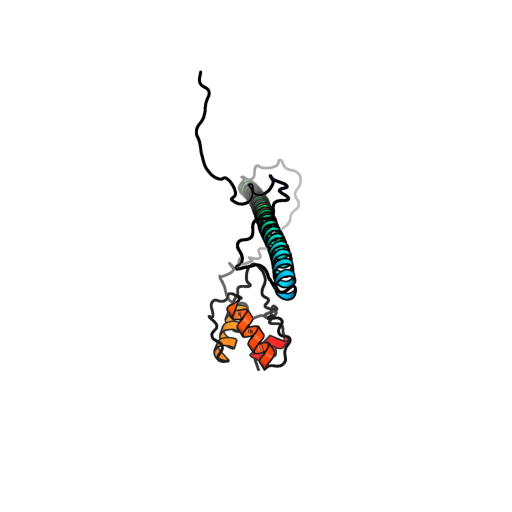 -0.646 1.00 82.31 175 ILE A C 1
ATOM 1366 O O . ILE A 1 175 ? -12.577 -5.323 -1.741 1.00 82.31 175 ILE A O 1
ATOM 1370 N N . TYR A 1 176 ? -12.281 -3.486 -0.518 1.00 79.06 176 TYR A N 1
ATOM 1371 C CA . TYR A 1 176 ? -11.832 -2.691 -1.655 1.00 79.06 176 TYR A CA 1
ATOM 1372 C C . TYR A 1 176 ? -10.353 -2.969 -1.949 1.00 79.06 176 TYR A C 1
ATOM 1374 O O . TYR A 1 176 ? -9.471 -2.238 -1.506 1.00 79.06 176 TYR A O 1
ATOM 1382 N N . GLY A 1 177 ? -10.089 -4.079 -2.643 1.00 82.50 177 GLY A N 1
ATOM 1383 C CA . GLY A 1 177 ? -8.752 -4.511 -3.058 1.00 82.50 177 GLY A CA 1
ATOM 1384 C C . GLY A 1 177 ? -8.346 -4.046 -4.463 1.00 82.50 177 GLY A C 1
ATOM 1385 O O . GLY A 1 177 ? -9.077 -3.321 -5.145 1.00 82.50 177 GLY A O 1
ATOM 1386 N N . ARG A 1 178 ? -7.177 -4.515 -4.922 1.00 82.88 178 ARG A N 1
ATOM 1387 C CA . ARG A 1 178 ? -6.603 -4.173 -6.238 1.00 82.88 178 ARG A CA 1
ATOM 1388 C C . ARG A 1 178 ? -7.529 -4.547 -7.399 1.00 82.88 178 ARG A C 1
ATOM 1390 O O . ARG A 1 178 ? -7.716 -3.733 -8.299 1.00 82.88 178 ARG A O 1
ATOM 1397 N N . ASP A 1 179 ? -8.158 -5.716 -7.332 1.00 83.00 179 ASP A N 1
ATOM 1398 C CA . ASP A 1 179 ? -9.051 -6.210 -8.388 1.00 83.00 179 ASP A CA 1
ATOM 1399 C C . ASP A 1 179 ? -10.335 -5.381 -8.475 1.00 83.00 179 ASP A C 1
ATOM 1401 O O . ASP A 1 179 ? -10.778 -5.001 -9.559 1.00 83.00 179 ASP A O 1
ATOM 1405 N N . THR A 1 180 ? -10.893 -5.006 -7.316 1.00 85.12 180 THR A N 1
ATOM 1406 C CA . THR A 1 180 ? -12.059 -4.115 -7.266 1.00 85.12 180 THR A CA 1
ATOM 1407 C C . THR A 1 180 ? -11.699 -2.733 -7.817 1.00 85.12 180 THR A C 1
ATOM 1409 O O . THR A 1 180 ? -12.468 -2.178 -8.599 1.00 85.12 180 THR A O 1
ATOM 1412 N N . ARG A 1 181 ? -10.515 -2.193 -7.489 1.00 84.81 181 ARG A N 1
ATOM 1413 C CA . ARG A 1 181 ? -10.041 -0.918 -8.051 1.00 84.81 181 ARG A CA 1
ATOM 1414 C C . ARG A 1 181 ? -9.865 -0.986 -9.569 1.00 84.81 181 ARG A C 1
ATOM 1416 O O . ARG A 1 181 ? -10.310 -0.069 -10.250 1.00 84.81 181 ARG A O 1
ATOM 1423 N N . ALA A 1 182 ? -9.259 -2.047 -10.098 1.00 85.19 182 ALA A N 1
ATOM 1424 C CA . ALA A 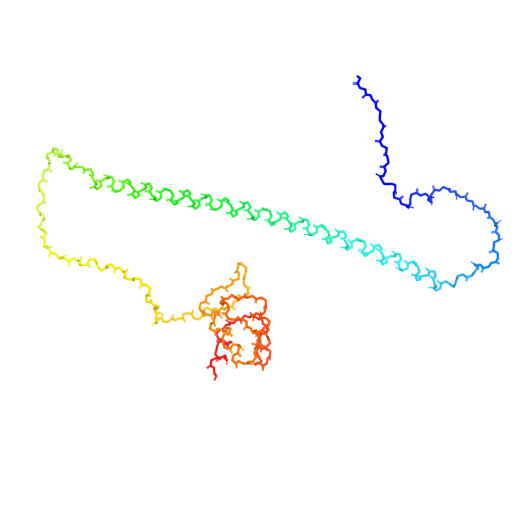1 182 ? -9.077 -2.221 -11.540 1.00 85.19 182 ALA A CA 1
ATOM 1425 C C . ALA A 1 182 ? -10.425 -2.264 -12.278 1.00 85.19 182 ALA A C 1
ATOM 1427 O O . ALA A 1 182 ? -10.606 -1.582 -13.286 1.00 85.19 182 ALA A O 1
ATOM 1428 N N . ALA A 1 183 ? -11.405 -2.982 -11.725 1.00 86.06 183 ALA A N 1
ATOM 1429 C CA . ALA A 1 183 ? -12.759 -3.021 -12.268 1.00 86.06 183 ALA A CA 1
ATOM 1430 C C . ALA A 1 183 ? -13.464 -1.654 -12.213 1.00 86.06 183 ALA A C 1
ATOM 1432 O O . ALA A 1 183 ? -14.166 -1.282 -13.153 1.00 86.06 183 ALA A O 1
ATOM 1433 N N . VAL A 1 184 ? -13.261 -0.882 -11.139 1.00 86.69 184 VAL A N 1
ATOM 1434 C CA . VAL A 1 184 ? -13.785 0.489 -11.028 1.00 86.69 184 VAL A CA 1
ATOM 1435 C C . VAL A 1 184 ? -13.137 1.417 -12.051 1.00 86.69 184 VAL A C 1
ATOM 1437 O O . VAL A 1 184 ? -13.857 2.165 -12.703 1.00 86.69 184 VAL A O 1
ATOM 1440 N N . MET A 1 185 ? -11.817 1.362 -12.231 1.00 86.00 185 MET A N 1
ATOM 1441 C CA . MET A 1 185 ? -11.119 2.176 -13.233 1.00 86.00 185 MET A CA 1
ATOM 1442 C C . MET A 1 185 ? -11.600 1.850 -14.646 1.00 86.00 185 MET A C 1
ATOM 1444 O O . MET A 1 185 ? -11.905 2.757 -15.416 1.00 86.00 185 MET A O 1
ATOM 1448 N N . TRP A 1 186 ? -11.755 0.561 -14.964 1.00 86.69 186 TRP A N 1
ATOM 1449 C CA . TRP A 1 186 ? -12.315 0.137 -16.245 1.00 86.69 186 TRP A CA 1
ATOM 1450 C C . TRP A 1 186 ? -13.730 0.687 -16.448 1.00 86.69 186 TRP A C 1
ATOM 1452 O O . TRP A 1 186 ? -14.026 1.264 -17.491 1.00 86.69 186 TRP A O 1
ATOM 1462 N N . TYR A 1 187 ? -14.588 0.585 -15.430 1.00 87.31 187 TYR A N 1
ATOM 1463 C CA . TYR A 1 187 ? -15.939 1.143 -15.475 1.00 87.31 187 TYR A CA 1
ATOM 1464 C C . TYR A 1 187 ? -15.924 2.661 -15.695 1.00 87.31 187 TYR A C 1
ATOM 1466 O O . TYR A 1 187 ? -16.686 3.190 -16.501 1.00 87.31 187 TYR A O 1
ATOM 1474 N N . GLN A 1 188 ? -15.048 3.371 -14.985 1.00 89.56 188 GLN A N 1
ATOM 1475 C CA . GLN A 1 188 ? -14.911 4.818 -15.100 1.00 89.56 188 GLN A CA 1
ATOM 1476 C C . GLN A 1 188 ? -14.483 5.229 -16.509 1.00 89.56 188 GLN A C 1
ATOM 1478 O O . GLN A 1 188 ? -15.129 6.099 -17.088 1.00 89.56 188 GLN A O 1
ATOM 1483 N N . ARG A 1 189 ? -13.506 4.529 -17.095 1.00 88.44 189 ARG A N 1
ATOM 1484 C CA . ARG A 1 189 ? -13.065 4.729 -18.480 1.00 88.44 189 ARG A CA 1
ATOM 1485 C C . ARG A 1 189 ? -14.200 4.558 -19.487 1.00 88.44 189 ARG A C 1
ATOM 1487 O O . ARG A 1 189 ? -14.408 5.420 -20.334 1.00 88.44 189 ARG A O 1
ATOM 1494 N N . GLN A 1 190 ? -14.968 3.474 -19.370 1.00 86.19 190 GLN A N 1
ATOM 1495 C CA . GLN A 1 190 ? -16.087 3.189 -20.280 1.00 86.19 190 GLN A CA 1
ATOM 1496 C C . GLN A 1 190 ? -17.211 4.230 -20.193 1.00 86.19 190 GLN A C 1
ATOM 1498 O O . GLN A 1 190 ? -17.924 4.462 -21.164 1.00 86.19 190 GLN A O 1
ATOM 1503 N N . HIS A 1 191 ? -17.370 4.873 -19.035 1.00 83.88 191 HIS A N 1
ATOM 1504 C CA . HIS A 1 191 ? -18.421 5.858 -18.788 1.00 83.88 191 HIS A CA 1
ATOM 1505 C C . HIS A 1 191 ? -17.930 7.317 -18.813 1.00 83.88 191 HIS A C 1
ATOM 1507 O O . HIS A 1 191 ? -18.670 8.202 -18.379 1.00 83.88 191 HIS A O 1
ATOM 1513 N N . GLY A 1 192 ? -16.712 7.583 -19.306 1.00 83.12 192 GLY A N 1
ATOM 1514 C CA . GLY A 1 192 ? -16.159 8.940 -19.422 1.00 83.12 192 GLY A CA 1
ATOM 1515 C C . GLY A 1 192 ? -15.953 9.649 -18.077 1.00 83.12 192 GLY A C 1
ATOM 1516 O O . GLY A 1 192 ? -16.069 10.870 -17.985 1.00 83.12 192 GLY A O 1
ATOM 1517 N N . LEU A 1 193 ? -15.711 8.887 -17.009 1.00 85.38 193 LEU A N 1
ATOM 1518 C CA . LEU A 1 193 ? -15.391 9.391 -15.674 1.00 85.38 193 LEU A CA 1
ATOM 1519 C C . LEU A 1 193 ? -13.874 9.399 -15.457 1.00 85.38 193 LEU A C 1
ATOM 1521 O O . LEU A 1 193 ? -13.147 8.641 -16.091 1.00 85.38 193 LEU A O 1
ATOM 1525 N N . ALA A 1 194 ? -13.406 10.210 -14.506 1.00 77.81 194 ALA A N 1
ATOM 1526 C CA . ALA A 1 194 ? -12.004 10.203 -14.094 1.00 77.81 194 ALA A CA 1
ATOM 1527 C C . ALA A 1 194 ? -11.585 8.802 -13.603 1.00 77.81 194 ALA A C 1
ATOM 1529 O O . ALA A 1 194 ? -12.233 8.232 -12.717 1.00 77.81 194 ALA A O 1
ATOM 1530 N N . GLU A 1 195 ? -10.512 8.254 -14.181 1.00 80.62 195 GLU A N 1
ATOM 1531 C CA . GLU A 1 195 ? -9.994 6.894 -13.950 1.00 80.62 195 GLU A CA 1
ATOM 1532 C C . GLU A 1 195 ? -9.215 6.761 -12.628 1.00 80.62 195 GLU A C 1
ATOM 1534 O O . GLU A 1 195 ? -8.269 5.987 -12.503 1.00 80.62 195 GLU A O 1
ATOM 1539 N N . ASP A 1 196 ? -9.608 7.501 -11.596 1.00 74.88 196 ASP A N 1
ATOM 1540 C CA . ASP A 1 196 ? -8.855 7.573 -10.340 1.00 74.88 196 ASP A CA 1
ATOM 1541 C C . ASP A 1 196 ? -8.972 6.273 -9.516 1.00 74.88 196 ASP A C 1
ATOM 1543 O O . ASP A 1 196 ? -8.237 6.044 -8.546 1.00 74.88 196 ASP A O 1
ATOM 1547 N N . GLY A 1 197 ? -9.920 5.396 -9.876 1.00 77.56 197 GLY A N 1
ATOM 1548 C CA . GLY A 1 197 ? -10.266 4.210 -9.096 1.00 77.56 197 GLY A CA 1
ATOM 1549 C C . GLY A 1 197 ? -10.954 4.579 -7.782 1.00 77.56 197 GLY A C 1
ATOM 1550 O O . GLY A 1 197 ? -10.864 3.842 -6.799 1.00 77.56 197 GLY A O 1
ATOM 1551 N N . VAL A 1 198 ? -11.602 5.746 -7.756 1.00 80.00 198 VAL A N 1
ATOM 1552 C CA . VAL A 1 198 ? -12.298 6.327 -6.608 1.00 80.00 198 VAL A CA 1
ATOM 1553 C C . VAL A 1 198 ? -13.794 6.408 -6.901 1.00 80.00 198 VAL A C 1
ATOM 1555 O O . VAL A 1 198 ? -14.235 7.123 -7.802 1.00 80.00 198 VAL A O 1
ATOM 1558 N N . VAL A 1 199 ? -14.611 5.734 -6.096 1.00 79.00 199 VAL A N 1
ATOM 1559 C CA . VAL A 1 199 ? -16.071 5.740 -6.240 1.00 79.00 199 VAL A CA 1
ATOM 1560 C C . VAL A 1 199 ? -16.666 6.896 -5.446 1.00 79.00 199 VAL A C 1
ATOM 1562 O O . VAL A 1 199 ? -17.030 6.764 -4.277 1.00 79.00 199 VAL A O 1
ATOM 1565 N N . GLY A 1 200 ? -16.736 8.060 -6.091 1.00 79.06 200 GLY A N 1
ATOM 1566 C CA . GLY A 1 200 ? -17.451 9.236 -5.590 1.00 79.06 200 GLY A CA 1
ATOM 1567 C C . GLY A 1 200 ? -18.940 9.249 -5.961 1.00 79.06 200 GLY A C 1
ATOM 1568 O O . GLY A 1 200 ? -19.429 8.331 -6.623 1.00 79.06 200 GLY A O 1
ATOM 1569 N N . PRO A 1 201 ? -19.676 10.314 -5.587 1.00 78.00 201 PRO A N 1
ATOM 1570 C CA . PRO A 1 201 ? -21.103 10.453 -5.888 1.00 78.00 201 PRO A CA 1
ATOM 1571 C C . PRO A 1 201 ? -21.430 10.329 -7.383 1.00 78.00 201 PRO A C 1
ATOM 1573 O O . PRO A 1 201 ? -22.414 9.688 -7.734 1.00 78.00 201 PRO A O 1
ATOM 1576 N N . LYS A 1 202 ? -20.575 10.870 -8.265 1.00 78.81 202 LYS A N 1
ATOM 1577 C CA . LYS A 1 202 ? -20.728 10.768 -9.729 1.00 78.81 202 LYS A CA 1
ATOM 1578 C C . LYS A 1 202 ? -20.676 9.312 -10.212 1.00 78.81 202 LYS A C 1
ATOM 1580 O O . LYS A 1 202 ? -21.562 8.873 -10.944 1.00 78.81 202 LYS A O 1
ATOM 1585 N N . THR A 1 203 ? -19.688 8.547 -9.743 1.00 81.50 203 THR A N 1
ATOM 1586 C CA . THR A 1 203 ? -19.545 7.115 -10.047 1.00 81.50 203 THR A CA 1
ATOM 1587 C C . THR A 1 203 ? -20.730 6.316 -9.507 1.00 81.50 203 THR A C 1
ATOM 1589 O O . THR A 1 203 ? -21.282 5.475 -10.212 1.00 81.50 203 THR A O 1
ATOM 1592 N N . TRP A 1 204 ? -21.182 6.623 -8.286 1.00 81.50 204 TRP A N 1
ATOM 1593 C CA . TRP A 1 204 ? -22.366 6.000 -7.695 1.00 81.50 204 TRP A CA 1
ATOM 1594 C C . TRP A 1 204 ? -23.633 6.245 -8.512 1.00 81.50 204 TRP A C 1
ATOM 1596 O O . TRP A 1 204 ? -24.365 5.294 -8.762 1.00 81.50 204 TRP A O 1
ATOM 1606 N N . THR A 1 205 ? -23.879 7.482 -8.954 1.00 81.62 205 THR A N 1
ATOM 1607 C CA . THR A 1 205 ? -25.038 7.810 -9.797 1.00 81.62 205 THR A CA 1
ATOM 1608 C C . THR A 1 205 ? -25.005 7.035 -11.112 1.00 81.62 205 THR A C 1
ATOM 1610 O O . THR A 1 205 ? -26.032 6.491 -11.504 1.00 81.62 205 THR A O 1
ATOM 1613 N N . SER A 1 206 ? -23.835 6.919 -11.750 1.00 82.00 206 SER A N 1
ATOM 1614 C CA . SER A 1 206 ? -23.661 6.139 -12.985 1.00 82.00 206 SER A CA 1
ATOM 1615 C C . SER A 1 206 ? -23.948 4.643 -12.787 1.00 82.00 206 SER A C 1
ATOM 1617 O O . SER A 1 206 ? -24.603 4.023 -13.620 1.00 82.00 206 SER A O 1
ATOM 1619 N N . LEU A 1 207 ? -23.510 4.060 -11.666 1.00 79.19 207 LEU A N 1
ATOM 1620 C CA . LEU A 1 207 ? -23.733 2.641 -11.363 1.00 79.19 207 LEU A CA 1
ATOM 1621 C C . LEU A 1 207 ? -25.195 2.313 -11.034 1.00 79.19 207 LEU A C 1
ATOM 1623 O O . LEU A 1 207 ? -25.628 1.182 -11.244 1.00 79.19 207 LEU A O 1
ATOM 1627 N N . THR A 1 208 ? -25.934 3.267 -10.461 1.00 77.31 208 THR A N 1
ATOM 1628 C CA . THR A 1 208 ? -27.340 3.079 -10.060 1.00 77.31 208 THR A CA 1
ATOM 1629 C C . THR A 1 208 ? -28.360 3.455 -11.127 1.00 77.31 208 THR A C 1
ATOM 1631 O O . THR A 1 208 ? -29.537 3.167 -10.925 1.00 77.31 208 THR A O 1
ATOM 1634 N N . LYS A 1 209 ? -27.927 4.129 -12.195 1.00 67.50 209 LYS A N 1
ATOM 1635 C CA . LYS A 1 209 ? -28.754 4.432 -13.362 1.00 67.50 209 LYS A CA 1
ATOM 1636 C C . LYS A 1 209 ? -28.896 3.183 -14.229 1.00 67.50 209 LYS A C 1
ATOM 1638 O O . LYS A 1 209 ? -30.008 3.011 -14.760 1.00 67.50 209 LYS A O 1
#

pLDDT: mean 72.21, std 22.24, range [32.22, 98.31]